Protein AF-W4QJ40-F1 (afdb_monomer_lite)

Organism: NCBI:txid1236971

Secondary structure (DSSP, 8-state):
-TT-S-EEESS-THHHHHHTTT--EEEE--TTS-TT---SIIIIISGGGSEEE-SGGGHHHHHHHHHH--HHHHHHHHHHHHHH-S--SS-HHHHHHHHHHHHHHHTT-----------TT---HHHHHHHHS-TTT-EEEEE--SHHHHHHHTT--S-EEEEEE-S-TTTTT-EETTEEEE-GGGHHHHT-SEEEE--TTTHHHHHHHHHHH-SSSEEEETTGGGGGGHHHHHHHHT-

Foldseek 3Di:
DVPDQEEEDELDPVLLVVLLVLHAYEYEAELPDDLPDDPPLSRPPLSLLHQYDHDPVCVVVRVVVRSVVDPVSSVSNVVSNVVVDVDSPPCPVVVVVVVVVVVCVVVVPPPPPPPPPVPVPDPDLQVVCVVVDVQQPFAEEEEDPDPLVLLVVVRHDSGHHQAYEYCDPVQAQPDRPNHHYHYPVCVVVSPGQEYEYRDPVCLVVVQVVCCVPPVRHHYHDSCVVPVVCNVVNSVNSVD

Structure (mmCIF, N/CA/C/O backbone):
data_AF-W4QJ40-F1
#
_entry.id   AF-W4QJ40-F1
#
loop_
_atom_site.group_PDB
_atom_site.id
_atom_site.type_symbol
_atom_site.label_atom_id
_atom_site.label_alt_id
_atom_site.label_comp_id
_atom_site.label_asym_id
_atom_site.label_entity_id
_atom_site.label_seq_id
_atom_site.pdbx_PDB_ins_code
_atom_site.Cartn_x
_atom_site.Cartn_y
_atom_site.Cartn_z
_atom_site.occupancy
_atom_site.B_iso_or_equiv
_atom_site.auth_seq_id
_atom_site.auth_comp_id
_atom_site.auth_asym_id
_atom_site.auth_atom_id
_atom_site.pdbx_PDB_model_num
ATOM 1 N N . MET A 1 1 ? 1.693 -1.517 -10.981 1.00 79.25 1 MET A N 1
ATOM 2 C CA . MET A 1 1 ? 2.402 -2.323 -12.005 1.00 79.25 1 MET A CA 1
ATOM 3 C C . MET A 1 1 ? 1.765 -3.689 -12.258 1.00 79.25 1 MET A C 1
ATOM 5 O O . MET A 1 1 ? 1.731 -4.100 -13.402 1.00 79.25 1 MET A O 1
ATOM 9 N N . ASN A 1 2 ? 1.196 -4.367 -11.253 1.00 86.88 2 ASN A N 1
ATOM 10 C CA . ASN A 1 2 ? 0.734 -5.768 -11.351 1.00 86.88 2 ASN A CA 1
ATOM 11 C C . ASN A 1 2 ? -0.340 -6.104 -12.406 1.00 86.88 2 ASN A C 1
ATOM 13 O O . ASN A 1 2 ? -0.621 -7.279 -12.599 1.00 86.88 2 ASN A O 1
ATOM 17 N N . ARG A 1 3 ? -0.961 -5.108 -13.045 1.00 94.50 3 ARG A N 1
ATOM 18 C CA . ARG A 1 3 ? -2.041 -5.301 -14.028 1.00 94.50 3 ARG A CA 1
ATOM 19 C C . ARG A 1 3 ? -1.629 -5.011 -15.472 1.00 94.50 3 ARG A C 1
ATOM 21 O O . ARG A 1 3 ? -2.457 -5.183 -16.353 1.00 94.50 3 ARG A O 1
ATOM 28 N N . ALA A 1 4 ? -0.424 -4.491 -15.694 1.00 96.44 4 ALA A N 1
ATOM 29 C CA . ALA A 1 4 ? 0.042 -4.120 -17.023 1.00 96.44 4 ALA A CA 1
ATOM 30 C C . ALA A 1 4 ? 1.053 -5.150 -17.529 1.00 96.44 4 ALA A C 1
ATOM 32 O O . ALA A 1 4 ? 1.942 -5.557 -16.777 1.00 96.44 4 ALA A O 1
ATOM 33 N N . ASP A 1 5 ? 0.929 -5.518 -18.801 1.00 97.81 5 ASP A N 1
ATOM 34 C CA . ASP A 1 5 ? 1.824 -6.466 -19.476 1.00 97.81 5 ASP A CA 1
ATOM 35 C C . ASP A 1 5 ? 2.992 -5.766 -20.181 1.00 97.81 5 ASP A C 1
ATOM 37 O O . ASP A 1 5 ? 4.069 -6.336 -20.328 1.00 97.81 5 ASP A O 1
ATOM 41 N N . LEU A 1 6 ? 2.800 -4.496 -20.547 1.00 98.19 6 LEU A N 1
ATOM 42 C CA . LEU A 1 6 ? 3.770 -3.645 -21.223 1.00 98.19 6 LEU A CA 1
ATOM 43 C C . LEU A 1 6 ? 3.744 -2.246 -20.607 1.00 98.19 6 LEU A C 1
ATOM 45 O O . LEU A 1 6 ? 2.681 -1.737 -20.244 1.00 98.19 6 LEU A O 1
ATOM 49 N N . TYR A 1 7 ? 4.907 -1.605 -20.531 1.00 98.38 7 TYR A N 1
ATOM 50 C CA . TYR A 1 7 ? 5.015 -0.199 -20.159 1.00 98.38 7 TYR A CA 1
ATOM 51 C C . TYR A 1 7 ? 5.727 0.588 -21.257 1.00 98.38 7 TYR A C 1
ATOM 53 O O . TYR A 1 7 ? 6.786 0.188 -21.736 1.00 98.38 7 TYR A O 1
ATOM 61 N N . ILE A 1 8 ? 5.120 1.695 -21.673 1.00 98.19 8 ILE A N 1
ATOM 62 C CA . ILE A 1 8 ? 5.606 2.530 -22.768 1.00 98.19 8 ILE A CA 1
ATOM 63 C C . ILE A 1 8 ? 5.783 3.935 -22.219 1.00 98.19 8 ILE A C 1
ATOM 65 O O . ILE A 1 8 ? 4.814 4.549 -21.769 1.00 98.19 8 ILE A O 1
ATOM 69 N N . CYS A 1 9 ? 7.004 4.447 -22.254 1.00 96.00 9 CYS A N 1
ATOM 70 C CA . CYS A 1 9 ? 7.249 5.863 -22.039 1.00 96.00 9 CYS A CA 1
ATOM 71 C C . CYS A 1 9 ? 8.578 6.275 -22.669 1.00 96.00 9 CYS A C 1
ATOM 73 O O . CYS A 1 9 ? 9.337 5.455 -23.183 1.00 96.00 9 CYS A O 1
ATOM 75 N N . ASP A 1 10 ? 8.847 7.567 -22.633 1.00 93.19 10 ASP A N 1
ATOM 76 C CA . ASP A 1 10 ? 10.138 8.150 -22.967 1.00 93.19 10 ASP A CA 1
ATOM 77 C C . ASP A 1 10 ? 11.159 7.910 -21.837 1.00 93.19 10 ASP A C 1
ATOM 79 O O . ASP A 1 10 ? 11.066 6.953 -21.064 1.00 93.19 10 ASP A O 1
ATOM 83 N N . HIS A 1 11 ? 12.180 8.756 -21.738 1.00 87.94 11 HIS A N 1
ATOM 84 C CA . HIS A 1 11 ? 13.273 8.645 -20.778 1.00 87.94 11 HIS A CA 1
ATOM 85 C C . HIS A 1 11 ? 12.840 8.929 -19.320 1.00 87.94 11 HIS A C 1
ATOM 87 O O . HIS A 1 11 ? 13.276 9.903 -18.700 1.00 87.94 11 HIS A O 1
ATOM 93 N N . MET A 1 12 ? 12.022 8.060 -18.724 1.00 92.06 12 MET A N 1
ATOM 94 C CA . MET A 1 12 ? 11.566 8.146 -17.330 1.00 92.06 12 MET A CA 1
ATOM 95 C C . MET A 1 12 ? 12.192 7.050 -16.465 1.00 92.06 12 MET A C 1
ATOM 97 O O . MET A 1 12 ? 12.437 5.934 -16.914 1.00 92.06 12 MET A O 1
ATOM 101 N N . SER A 1 13 ? 12.436 7.340 -15.182 1.00 92.94 13 SER A N 1
ATOM 102 C CA . SER A 1 13 ? 12.978 6.350 -14.230 1.00 92.94 13 SER A CA 1
ATOM 103 C C . SER A 1 13 ? 12.057 5.148 -14.049 1.00 92.94 13 SER A C 1
ATOM 105 O O . SER A 1 13 ? 12.529 4.049 -13.771 1.00 92.94 13 SER A O 1
ATOM 107 N N . THR A 1 14 ? 10.755 5.352 -14.242 1.00 95.50 14 THR A N 1
ATOM 108 C CA . THR A 1 14 ? 9.736 4.310 -14.130 1.00 95.50 14 THR A CA 1
ATOM 109 C C . THR A 1 14 ? 9.888 3.209 -15.185 1.00 95.50 14 THR A C 1
ATOM 111 O O . THR A 1 14 ? 9.386 2.112 -14.950 1.00 95.50 14 THR A O 1
ATOM 114 N N . LEU A 1 15 ? 10.638 3.432 -16.282 1.00 95.69 15 LEU A N 1
ATOM 115 C CA . LEU A 1 15 ? 11.037 2.358 -17.209 1.00 95.69 15 LEU A CA 1
ATOM 116 C C . LEU A 1 15 ? 11.778 1.247 -16.475 1.00 95.69 15 LEU A C 1
ATOM 118 O O . LEU A 1 15 ? 11.414 0.081 -16.585 1.00 95.69 15 LEU A O 1
ATOM 122 N N . TYR A 1 16 ? 12.811 1.616 -15.718 1.00 95.88 16 TYR A N 1
ATOM 123 C CA . TYR A 1 16 ? 13.661 0.662 -15.013 1.00 95.88 16 TYR A CA 1
ATOM 124 C C . TYR A 1 16 ? 12.909 -0.000 -13.863 1.00 95.88 16 TYR A C 1
ATOM 126 O O . TYR A 1 16 ? 13.085 -1.192 -13.622 1.00 95.88 16 TYR A O 1
ATOM 134 N N . GLU A 1 17 ? 12.036 0.748 -13.188 1.00 96.38 17 GLU A N 1
ATOM 135 C CA . GLU A 1 17 ? 11.179 0.208 -12.135 1.00 96.38 17 GLU A CA 1
ATOM 136 C C . GLU A 1 17 ? 10.218 -0.853 -12.695 1.00 96.38 17 GLU A C 1
ATOM 138 O O . GLU A 1 17 ? 10.158 -1.962 -12.165 1.00 96.38 17 GLU A O 1
ATOM 143 N N . PHE A 1 18 ? 9.542 -0.585 -13.818 1.00 97.62 18 PHE A N 1
ATOM 144 C CA . PHE A 1 18 ? 8.672 -1.576 -14.457 1.00 97.62 18 PHE A CA 1
ATOM 145 C C . PHE A 1 18 ? 9.464 -2.762 -15.018 1.00 97.62 18 PHE A C 1
ATOM 147 O O . PHE A 1 18 ? 9.102 -3.918 -14.781 1.00 97.62 18 PHE A O 1
ATOM 154 N N . ALA A 1 19 ? 10.588 -2.492 -15.687 1.00 97.12 19 ALA A N 1
ATOM 155 C CA . ALA A 1 19 ? 11.500 -3.506 -16.207 1.00 97.12 19 ALA A CA 1
ATOM 156 C C . ALA A 1 19 ? 12.054 -4.425 -15.106 1.00 97.12 19 ALA A C 1
ATOM 158 O O . ALA A 1 19 ? 12.281 -5.609 -15.357 1.00 97.12 19 ALA A O 1
ATOM 159 N N . SER A 1 20 ? 12.218 -3.921 -13.875 1.00 96.88 20 SER A N 1
ATOM 160 C CA . SER A 1 20 ? 12.657 -4.723 -12.724 1.00 96.88 20 SER A CA 1
ATOM 161 C C . SER A 1 20 ? 11.681 -5.846 -12.358 1.00 96.88 20 SER A C 1
ATOM 163 O O . SER A 1 20 ? 12.075 -6.818 -11.718 1.00 96.88 20 SER A O 1
ATOM 165 N N . THR A 1 21 ? 10.432 -5.766 -12.831 1.00 96.19 21 THR A N 1
ATOM 166 C CA . THR A 1 21 ? 9.437 -6.839 -12.692 1.00 96.19 21 THR A CA 1
ATOM 167 C C . THR A 1 21 ? 9.607 -7.968 -13.715 1.00 96.19 21 THR A C 1
ATOM 169 O O . THR A 1 21 ? 8.825 -8.915 -13.718 1.00 96.19 21 THR A O 1
ATOM 172 N N . GLY A 1 22 ? 10.603 -7.869 -14.602 1.00 96.06 22 GLY A N 1
ATOM 173 C CA . GLY A 1 22 ? 10.859 -8.826 -15.677 1.00 96.06 22 GLY A CA 1
ATOM 174 C C . GLY A 1 22 ? 9.997 -8.619 -16.924 1.00 96.06 22 GLY A C 1
ATOM 175 O O . GLY A 1 22 ? 10.208 -9.317 -17.911 1.00 96.06 22 GLY A O 1
ATOM 176 N N . ARG A 1 23 ? 9.075 -7.651 -16.915 1.00 97.75 23 ARG A N 1
ATOM 177 C CA . ARG A 1 23 ? 8.143 -7.370 -18.018 1.00 97.75 23 ARG A CA 1
ATOM 178 C C . ARG A 1 23 ? 8.748 -6.461 -19.097 1.00 97.75 23 ARG A C 1
ATOM 180 O O . ARG A 1 23 ? 9.647 -5.675 -18.782 1.00 97.75 23 ARG A O 1
ATOM 187 N N . PRO A 1 24 ? 8.282 -6.562 -20.355 1.00 98.25 24 PRO A N 1
ATOM 188 C CA . PRO A 1 24 ? 8.794 -5.758 -21.457 1.00 98.25 24 PRO A CA 1
ATOM 189 C C . PRO A 1 24 ? 8.460 -4.271 -21.305 1.00 98.25 24 PRO A C 1
ATOM 191 O O . PRO A 1 24 ? 7.486 -3.885 -20.652 1.00 98.25 24 PRO A O 1
ATOM 194 N N . VAL A 1 25 ? 9.277 -3.434 -21.946 1.00 98.31 25 VAL A N 1
ATOM 195 C CA . VAL A 1 25 ? 9.063 -1.986 -22.050 1.00 98.31 25 VAL A CA 1
ATOM 196 C C . VAL A 1 25 ? 9.348 -1.501 -23.472 1.00 98.31 25 VAL A C 1
ATOM 198 O O . VAL A 1 25 ? 10.178 -2.089 -24.172 1.00 98.31 25 VAL A O 1
ATOM 201 N N . VAL A 1 26 ? 8.679 -0.424 -23.885 1.00 98.38 26 VAL A N 1
ATOM 202 C CA . VAL A 1 26 ? 9.009 0.343 -25.098 1.00 98.38 26 VAL A CA 1
ATOM 203 C C . VAL A 1 26 ? 9.567 1.693 -24.671 1.00 98.38 26 VAL A C 1
ATOM 205 O O . VAL A 1 26 ? 8.961 2.388 -23.855 1.00 98.38 26 VAL A O 1
ATOM 208 N N . VAL A 1 27 ? 10.716 2.053 -25.237 1.00 97.00 27 VAL A N 1
ATOM 209 C CA . VAL A 1 27 ? 11.392 3.330 -24.999 1.00 97.00 27 VAL A CA 1
ATOM 210 C C . VAL A 1 27 ? 11.072 4.262 -26.160 1.00 97.00 27 VAL A C 1
ATOM 212 O O . VAL A 1 27 ? 11.452 3.992 -27.298 1.00 97.00 27 VAL A O 1
ATOM 215 N N . LEU A 1 28 ? 10.353 5.347 -25.884 1.00 95.88 28 LEU A N 1
ATOM 216 C CA . LEU A 1 28 ? 10.051 6.376 -26.876 1.00 95.88 28 LEU A CA 1
ATOM 217 C C . LEU A 1 28 ? 11.245 7.326 -27.004 1.00 95.88 28 LEU A C 1
ATOM 219 O O . LEU A 1 28 ? 11.461 8.187 -26.150 1.00 95.88 28 LEU A O 1
ATOM 223 N N . ASN A 1 29 ? 12.009 7.178 -28.082 1.00 92.19 29 ASN A N 1
ATOM 224 C CA . ASN A 1 29 ? 13.128 8.055 -28.395 1.00 92.19 29 ASN A CA 1
ATOM 225 C C . ASN A 1 29 ? 12.705 9.024 -29.482 1.00 92.19 29 ASN A C 1
ATOM 227 O O . ASN A 1 29 ? 12.685 8.679 -30.658 1.00 92.19 29 ASN A O 1
ATOM 231 N N . ALA A 1 30 ? 12.411 10.263 -29.118 1.00 87.94 30 ALA A N 1
ATOM 232 C CA . ALA A 1 30 ? 12.073 11.226 -30.147 1.00 87.94 30 ALA A CA 1
ATOM 233 C C . ALA A 1 30 ? 13.267 11.462 -31.106 1.00 87.94 30 ALA A C 1
ATOM 235 O O . ALA A 1 30 ? 14.409 11.561 -30.638 1.00 87.94 30 ALA A O 1
ATOM 236 N N . PRO A 1 31 ? 13.039 11.637 -32.424 1.00 87.00 31 PRO A N 1
ATOM 237 C CA . PRO A 1 31 ? 14.112 11.836 -33.408 1.00 87.00 31 PRO A CA 1
ATOM 238 C C . PRO A 1 31 ? 15.034 13.017 -33.088 1.00 87.00 31 PRO A C 1
ATOM 240 O O . PRO A 1 31 ? 16.215 13.012 -33.430 1.00 87.00 31 PRO A O 1
ATOM 243 N N . TRP A 1 32 ? 14.499 14.033 -32.404 1.00 88.19 32 TRP A N 1
ATOM 244 C CA . TRP A 1 32 ? 15.224 15.243 -32.016 1.00 88.19 32 TRP A CA 1
ATOM 245 C C . TRP A 1 32 ? 16.098 15.080 -30.762 1.00 88.19 32 TRP A C 1
ATOM 247 O O . TRP A 1 32 ? 16.770 16.030 -30.353 1.00 88.19 32 TRP A O 1
ATOM 257 N N . TYR A 1 33 ? 16.117 13.906 -30.126 1.00 87.94 33 TYR A N 1
ATOM 258 C CA . TYR A 1 33 ? 17.022 13.645 -29.011 1.00 87.94 33 TYR A CA 1
ATOM 259 C C . TYR A 1 33 ? 18.482 13.576 -29.473 1.00 87.94 33 TYR A C 1
ATOM 261 O O . TYR A 1 33 ? 18.837 12.996 -30.500 1.00 87.94 33 TYR A O 1
ATOM 269 N N . ARG A 1 34 ? 19.374 14.184 -28.683 1.00 86.12 34 ARG A N 1
ATOM 270 C CA . ARG A 1 34 ? 20.804 14.281 -29.003 1.00 86.12 34 ARG A CA 1
ATOM 271 C C . ARG A 1 34 ? 21.503 12.940 -28.769 1.00 86.12 34 ARG A C 1
ATOM 273 O O . ARG A 1 34 ? 21.935 12.651 -27.658 1.00 86.12 34 ARG A O 1
ATOM 280 N N . ARG A 1 35 ? 21.677 12.155 -29.837 1.00 83.00 35 ARG A N 1
ATOM 281 C CA . ARG A 1 35 ? 22.297 10.810 -29.798 1.00 83.00 35 ARG A CA 1
ATOM 282 C C . ARG A 1 35 ? 23.798 10.778 -29.517 1.00 83.00 35 ARG A C 1
ATOM 284 O O . ARG A 1 35 ? 24.339 9.740 -29.176 1.00 83.00 35 ARG A O 1
ATOM 291 N N . LYS A 1 36 ? 24.479 11.912 -29.686 1.00 83.19 36 LYS A N 1
ATOM 292 C CA . LYS A 1 36 ? 25.937 12.035 -29.507 1.00 83.19 36 LYS A CA 1
ATOM 293 C C . LYS A 1 36 ? 26.330 12.615 -28.147 1.00 83.19 36 LYS A C 1
ATOM 295 O O . LYS A 1 36 ? 27.473 13.021 -27.971 1.00 83.19 36 LYS A O 1
ATOM 300 N N . VAL A 1 37 ? 25.378 12.734 -27.223 1.00 82.31 37 VAL A N 1
ATOM 301 C CA . VAL A 1 37 ? 25.614 13.309 -25.898 1.00 82.31 37 VAL A CA 1
ATOM 302 C C . VAL A 1 37 ? 25.179 12.301 -24.851 1.00 82.31 37 VAL A C 1
ATOM 304 O O . VAL A 1 37 ? 23.988 12.037 -24.704 1.00 82.31 37 VAL A O 1
ATOM 307 N N . GLU A 1 38 ? 26.148 11.750 -24.129 1.00 78.81 38 GLU A N 1
ATOM 308 C CA . GLU A 1 38 ? 25.901 10.840 -23.017 1.00 78.81 38 GLU A CA 1
ATOM 309 C C . GLU A 1 38 ? 25.563 11.644 -21.757 1.00 78.81 38 GLU A C 1
ATOM 311 O O . GLU A 1 38 ? 26.359 12.448 -21.272 1.00 78.81 38 GLU A O 1
ATOM 316 N N . HIS A 1 39 ? 24.359 11.431 -21.225 1.00 80.94 39 HIS A N 1
ATOM 317 C CA . HIS A 1 39 ? 23.912 12.009 -19.951 1.00 80.94 39 HIS A CA 1
ATOM 318 C C . HIS A 1 39 ? 23.696 10.911 -18.885 1.00 80.94 39 HIS A C 1
ATOM 320 O O . HIS A 1 39 ? 22.893 11.077 -17.965 1.00 80.94 39 HIS A O 1
ATOM 326 N N . GLY A 1 40 ? 24.419 9.790 -19.016 1.00 81.00 40 GLY A N 1
ATOM 327 C CA . GLY A 1 40 ? 24.374 8.624 -18.126 1.00 81.00 40 GLY A CA 1
ATOM 328 C C . GLY A 1 40 ? 23.275 7.616 -18.471 1.00 81.00 40 GLY A C 1
ATOM 329 O O . GLY A 1 40 ? 22.616 7.736 -19.497 1.00 81.00 40 GLY A O 1
ATOM 330 N N . LEU A 1 41 ? 23.059 6.642 -17.580 1.00 79.44 41 LEU A N 1
ATOM 331 C CA . LEU A 1 41 ? 22.112 5.509 -17.649 1.00 79.44 41 LEU A CA 1
ATOM 332 C C . LEU A 1 41 ? 20.909 5.692 -18.594 1.00 79.44 41 LEU A C 1
ATOM 334 O O . LEU A 1 41 ? 20.700 4.916 -19.523 1.00 79.44 41 LEU A O 1
ATOM 338 N N . ARG A 1 42 ? 20.111 6.734 -18.354 1.00 71.19 42 ARG A N 1
ATOM 339 C CA . ARG A 1 42 ? 18.848 7.011 -19.053 1.00 71.19 42 ARG A CA 1
ATOM 340 C C . ARG A 1 42 ? 19.033 7.492 -20.496 1.00 71.19 42 ARG A C 1
ATOM 342 O O . ARG A 1 42 ? 18.146 7.300 -21.320 1.00 71.19 42 ARG A O 1
ATOM 349 N N . PHE A 1 43 ? 20.169 8.110 -20.785 1.00 77.06 43 PHE A N 1
ATOM 350 C CA . PHE A 1 43 ? 20.518 8.695 -22.070 1.00 77.06 43 PHE A CA 1
ATOM 351 C C . PHE A 1 43 ? 21.723 7.942 -22.637 1.00 77.06 43 PHE A C 1
ATOM 353 O O . PHE A 1 43 ? 22.872 8.355 -22.472 1.00 77.06 43 PHE A O 1
ATOM 360 N N . TRP A 1 44 ? 21.391 6.847 -23.324 1.00 80.06 44 TRP A N 1
ATOM 361 C CA . TRP A 1 44 ? 22.241 5.980 -24.155 1.00 80.06 44 TRP A CA 1
ATOM 362 C C . TRP A 1 44 ? 22.888 4.774 -23.476 1.00 80.06 44 TRP A C 1
ATOM 364 O O . TRP A 1 44 ? 22.824 3.696 -24.059 1.00 80.06 44 TRP A O 1
ATOM 374 N N . GLU A 1 45 ? 23.399 4.881 -22.249 1.00 85.06 45 GLU A N 1
ATOM 375 C CA . GLU A 1 45 ? 24.078 3.744 -21.592 1.00 85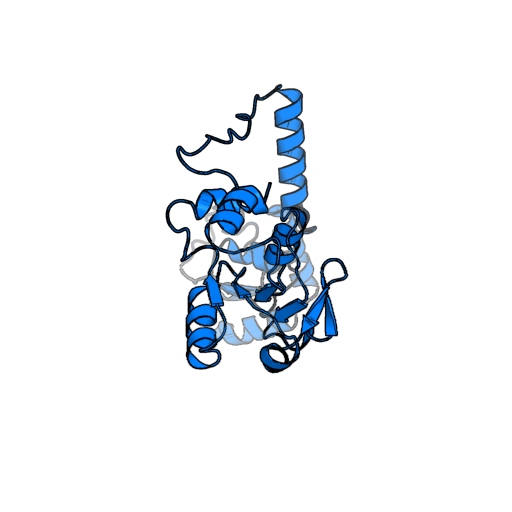.06 45 GLU A CA 1
ATOM 376 C C . GLU A 1 45 ? 23.141 2.535 -21.370 1.00 85.06 45 GLU A C 1
ATOM 378 O O . GLU A 1 45 ? 23.517 1.395 -21.640 1.00 85.06 45 GLU A O 1
ATOM 383 N N . PHE A 1 46 ? 21.892 2.786 -20.964 1.00 91.94 46 PHE A N 1
ATOM 384 C CA . PHE A 1 46 ? 20.832 1.781 -20.822 1.00 91.94 46 PHE A CA 1
ATOM 385 C C . PHE A 1 46 ? 19.518 2.206 -21.490 1.00 91.94 46 PHE A C 1
ATOM 387 O O . PHE A 1 46 ? 18.429 1.845 -21.033 1.00 91.94 46 PHE A O 1
ATOM 394 N N . ALA A 1 47 ? 19.592 2.967 -22.586 1.00 90.69 47 ALA A N 1
ATOM 395 C CA . ALA A 1 47 ? 18.414 3.278 -23.407 1.00 90.69 47 ALA A CA 1
ATOM 396 C C . ALA A 1 47 ? 17.843 2.023 -24.104 1.00 90.69 47 ALA A C 1
ATOM 398 O O . ALA A 1 47 ? 16.676 1.968 -24.476 1.00 90.69 47 ALA A O 1
ATOM 399 N N . ASN A 1 48 ? 18.641 0.961 -24.211 1.00 93.75 48 ASN A N 1
ATOM 400 C CA . ASN A 1 48 ? 18.246 -0.342 -24.745 1.00 93.75 48 ASN A CA 1
ATOM 401 C C . ASN A 1 48 ? 17.535 -1.260 -23.728 1.00 93.75 48 ASN A C 1
ATOM 403 O O . ASN A 1 48 ? 17.392 -2.454 -23.986 1.00 93.75 48 ASN A O 1
ATOM 407 N N . VAL A 1 49 ? 17.072 -0.735 -22.585 1.00 96.56 49 VAL A N 1
ATOM 408 C CA . VAL A 1 49 ? 16.277 -1.497 -21.598 1.00 96.56 49 VAL A CA 1
ATOM 409 C C . VAL A 1 49 ? 14.991 -2.090 -22.202 1.00 96.56 49 VAL A C 1
ATOM 411 O O . VAL A 1 49 ? 14.505 -3.122 -21.735 1.00 96.56 49 VAL A O 1
ATOM 414 N N . GLY A 1 50 ? 14.474 -1.478 -23.272 1.00 97.12 50 GLY A N 1
ATOM 415 C CA . GLY A 1 50 ? 13.325 -1.941 -24.049 1.00 97.12 50 GLY A CA 1
ATOM 416 C C . GLY A 1 50 ? 13.508 -1.783 -25.555 1.00 97.12 50 GLY A C 1
ATOM 417 O O . GLY A 1 50 ? 14.540 -1.298 -26.025 1.00 97.12 50 GLY A O 1
ATOM 418 N N . ILE A 1 51 ? 12.470 -2.148 -26.311 1.00 98.00 51 ILE A N 1
ATOM 419 C CA . ILE A 1 51 ? 12.416 -1.870 -27.752 1.00 98.00 51 ILE A CA 1
ATOM 420 C C . ILE A 1 51 ? 12.337 -0.355 -27.941 1.00 98.00 51 ILE A C 1
ATOM 422 O O . ILE A 1 51 ? 11.480 0.301 -27.353 1.00 98.00 51 ILE A O 1
ATOM 426 N N . ASN A 1 52 ? 13.251 0.204 -28.729 1.00 96.38 52 ASN A N 1
ATOM 427 C CA . ASN A 1 52 ? 13.306 1.640 -28.977 1.00 96.38 52 ASN A CA 1
ATOM 428 C C . ASN A 1 52 ? 12.383 1.983 -30.154 1.00 96.38 52 ASN A C 1
ATOM 430 O O . ASN A 1 52 ? 12.498 1.388 -31.224 1.00 96.38 52 ASN A O 1
ATOM 434 N N . CYS A 1 53 ? 11.469 2.924 -29.933 1.00 96.75 53 CYS A N 1
ATOM 435 C CA . CYS A 1 53 ? 10.596 3.494 -30.949 1.00 96.75 53 CYS A CA 1
ATOM 436 C C . CYS A 1 53 ? 11.137 4.878 -31.296 1.00 96.75 53 CYS A C 1
ATOM 438 O O . CYS A 1 53 ? 10.968 5.818 -30.515 1.00 96.75 53 CYS A O 1
ATOM 440 N N . ASP A 1 54 ? 11.800 4.977 -32.445 1.00 95.00 54 ASP A N 1
ATOM 441 C CA . ASP A 1 54 ? 12.484 6.199 -32.861 1.00 95.00 54 ASP A CA 1
ATOM 442 C C . ASP A 1 54 ? 11.565 7.123 -33.675 1.00 95.00 54 ASP A C 1
ATOM 444 O O . ASP A 1 54 ? 11.727 8.334 -33.633 1.00 95.00 54 ASP A O 1
ATOM 448 N N . GLU A 1 55 ? 10.580 6.568 -34.389 1.00 95.94 55 GLU A N 1
ATOM 449 C CA . GLU A 1 55 ? 9.657 7.319 -35.250 1.00 95.94 55 GLU A CA 1
ATOM 450 C C . GLU A 1 55 ? 8.187 6.931 -34.991 1.00 95.94 55 GLU A C 1
ATOM 452 O O . GLU A 1 55 ? 7.905 5.766 -34.697 1.00 95.94 55 GLU A O 1
ATOM 457 N N . PRO A 1 56 ? 7.208 7.847 -35.152 1.00 95.25 56 PRO A N 1
ATOM 458 C CA . PRO A 1 56 ? 5.795 7.549 -34.891 1.00 95.25 56 PRO A CA 1
ATOM 459 C C . PRO A 1 56 ? 5.227 6.368 -35.693 1.00 95.25 56 PRO A C 1
ATOM 461 O O . PRO A 1 56 ? 4.390 5.620 -35.192 1.00 95.25 56 PRO A O 1
ATOM 464 N N . ASN A 1 57 ? 5.692 6.162 -36.929 1.00 96.81 57 ASN A N 1
ATOM 465 C CA . ASN A 1 57 ? 5.246 5.052 -37.777 1.00 96.81 57 ASN A CA 1
ATOM 466 C C . ASN A 1 57 ? 5.747 3.674 -37.299 1.00 96.81 57 ASN A C 1
ATOM 468 O O . ASN A 1 57 ? 5.215 2.660 -37.740 1.00 96.81 57 ASN A O 1
ATOM 472 N N . GLN A 1 58 ? 6.727 3.624 -36.391 1.00 97.25 58 GLN A N 1
ATOM 473 C CA . GLN A 1 58 ? 7.245 2.390 -35.791 1.00 97.25 58 GLN A CA 1
ATOM 474 C C . GLN A 1 58 ? 6.488 1.980 -34.524 1.00 97.25 58 GLN A C 1
ATOM 476 O O . GLN A 1 58 ? 6.766 0.913 -33.970 1.00 97.25 58 GLN A O 1
ATOM 481 N N . PHE A 1 59 ? 5.562 2.811 -34.035 1.00 97.25 59 PHE A N 1
ATOM 482 C CA . PHE A 1 59 ? 4.963 2.649 -32.711 1.00 97.25 59 PHE A CA 1
ATOM 483 C C . PHE A 1 59 ? 4.274 1.291 -32.535 1.00 97.25 59 PHE A C 1
ATOM 485 O O . PHE A 1 59 ? 4.587 0.563 -31.595 1.00 97.25 59 PHE A O 1
ATOM 492 N N . ILE A 1 60 ? 3.412 0.906 -33.481 1.00 98.44 60 ILE A N 1
ATOM 493 C CA . ILE A 1 60 ? 2.688 -0.373 -33.427 1.00 98.44 60 ILE A CA 1
ATOM 494 C C . ILE A 1 60 ? 3.656 -1.559 -33.506 1.00 98.44 60 ILE A C 1
ATOM 496 O O . ILE A 1 60 ? 3.647 -2.406 -32.617 1.00 98.44 60 ILE A O 1
ATOM 500 N N . SER A 1 61 ? 4.574 -1.564 -34.477 1.00 98.38 61 SER A N 1
ATOM 501 C CA . SER A 1 61 ? 5.569 -2.640 -34.607 1.00 98.38 61 SER A CA 1
ATOM 502 C C . SER A 1 61 ? 6.496 -2.756 -33.390 1.00 98.38 61 SER A C 1
ATOM 504 O O . SER A 1 61 ? 6.957 -3.845 -33.053 1.00 98.38 61 SER A O 1
ATOM 506 N N . SER A 1 62 ? 6.771 -1.643 -32.701 1.00 98.38 62 SER A N 1
ATOM 507 C CA . SER A 1 62 ? 7.588 -1.641 -31.482 1.00 98.38 62 SER A CA 1
ATOM 508 C C . SER A 1 62 ? 6.849 -2.280 -30.308 1.00 98.38 62 SER A C 1
ATOM 510 O O . SER A 1 62 ? 7.464 -2.999 -29.523 1.00 98.38 62 SER A O 1
ATOM 512 N N . ILE A 1 63 ? 5.537 -2.043 -30.202 1.00 98.56 63 ILE A N 1
ATOM 513 C CA . ILE A 1 63 ? 4.667 -2.679 -29.205 1.00 98.56 63 ILE A CA 1
ATOM 514 C C . ILE A 1 63 ? 4.608 -4.185 -29.441 1.00 98.56 63 ILE A C 1
ATOM 516 O O . ILE A 1 63 ? 4.851 -4.949 -28.509 1.00 98.56 63 ILE A O 1
ATOM 520 N N . GLU A 1 64 ? 4.329 -4.609 -30.674 1.00 98.56 64 GLU A N 1
ATOM 521 C CA . GLU A 1 64 ? 4.238 -6.026 -31.041 1.00 98.56 64 GLU A CA 1
ATOM 522 C C . GLU A 1 64 ? 5.543 -6.759 -30.710 1.00 98.56 64 GLU A C 1
ATOM 524 O O . GLU A 1 64 ? 5.539 -7.726 -29.949 1.00 98.56 64 GLU A O 1
ATOM 529 N N . LYS A 1 65 ? 6.683 -6.210 -31.146 1.00 98.38 65 LYS A N 1
ATOM 530 C CA . LYS A 1 65 ? 8.008 -6.769 -30.851 1.00 98.38 65 LYS A CA 1
ATOM 531 C C . LYS A 1 65 ? 8.338 -6.792 -29.355 1.00 98.38 65 LYS A C 1
ATOM 533 O O . LYS A 1 65 ? 9.030 -7.692 -28.884 1.00 98.38 65 LYS A O 1
ATOM 538 N N . ALA A 1 66 ? 7.890 -5.799 -28.587 1.00 98.31 66 ALA A N 1
ATOM 539 C CA . ALA A 1 66 ? 8.096 -5.794 -27.141 1.00 98.31 66 ALA A CA 1
ATOM 540 C C . ALA A 1 66 ? 7.266 -6.887 -26.452 1.00 98.31 66 ALA A C 1
ATOM 542 O O . ALA A 1 66 ? 7.767 -7.530 -25.532 1.00 98.31 66 ALA A O 1
ATOM 543 N N . LEU A 1 67 ? 6.032 -7.123 -26.910 1.00 98.44 67 LEU A N 1
ATOM 544 C CA . LEU A 1 67 ? 5.145 -8.167 -26.387 1.00 98.44 67 LEU A CA 1
ATOM 545 C C . LEU A 1 67 ? 5.612 -9.587 -26.738 1.00 98.44 67 LEU A C 1
ATOM 547 O O . LEU A 1 67 ? 5.394 -10.499 -25.945 1.00 98.44 67 LEU A O 1
ATOM 551 N N . GLU A 1 68 ? 6.303 -9.776 -27.866 1.00 98.31 68 GLU A N 1
ATOM 552 C CA . GLU A 1 68 ? 7.011 -11.032 -28.177 1.00 98.31 68 GLU A CA 1
ATOM 553 C C . GLU A 1 68 ? 8.110 -11.359 -27.146 1.00 98.31 68 GLU A C 1
ATOM 555 O O . GLU A 1 68 ? 8.469 -12.521 -26.954 1.00 98.31 68 GLU A O 1
ATOM 560 N N . ASP A 1 69 ? 8.637 -10.328 -26.475 1.00 97.69 69 ASP A N 1
ATOM 561 C CA . ASP A 1 69 ? 9.672 -10.381 -25.439 1.00 97.69 69 ASP A CA 1
ATOM 562 C C . ASP A 1 69 ? 10.870 -11.286 -25.813 1.00 97.69 69 ASP A C 1
ATOM 564 O O . ASP A 1 69 ? 11.157 -12.290 -25.133 1.00 97.69 69 ASP A O 1
ATOM 568 N N . PRO A 1 70 ? 11.577 -10.957 -26.917 1.00 97.88 70 PRO A N 1
ATOM 569 C CA . PRO A 1 70 ? 12.658 -11.779 -27.442 1.00 97.88 70 PRO A CA 1
ATOM 570 C C . PRO A 1 70 ? 13.799 -11.916 -26.430 1.00 97.88 70 PRO A C 1
ATOM 572 O O . PRO A 1 70 ? 14.089 -11.003 -25.653 1.00 97.88 70 PRO A O 1
ATOM 575 N N . LEU A 1 71 ? 14.487 -13.063 -26.463 1.00 98.25 71 LEU A N 1
ATOM 576 C CA . LEU A 1 71 ? 15.531 -13.407 -25.489 1.00 98.25 71 LEU A CA 1
ATOM 577 C C . LEU A 1 71 ? 16.643 -12.351 -25.412 1.00 98.25 71 LEU A C 1
ATOM 579 O O . LEU A 1 71 ? 17.077 -11.993 -24.322 1.00 98.25 71 LEU A O 1
ATOM 583 N N . GLU A 1 72 ? 17.057 -11.805 -26.555 1.00 98.06 72 GLU A N 1
ATOM 584 C CA . GLU A 1 72 ? 18.046 -10.724 -26.608 1.00 98.06 72 GLU A CA 1
ATOM 585 C C . GLU A 1 72 ? 17.583 -9.494 -25.810 1.00 98.06 72 GLU A C 1
ATOM 587 O O . GLU A 1 72 ? 18.326 -8.969 -24.979 1.00 98.06 72 GLU A O 1
ATOM 592 N N . GLN A 1 73 ? 16.323 -9.080 -25.978 1.00 98.19 73 GLN A N 1
ATOM 593 C CA . GLN A 1 73 ? 15.770 -7.931 -25.262 1.00 98.19 73 GLN A CA 1
ATOM 594 C C . GLN A 1 73 ? 15.602 -8.208 -23.763 1.00 98.19 73 GLN A C 1
ATOM 596 O O . GLN A 1 73 ? 15.782 -7.295 -22.954 1.00 98.19 73 GLN A O 1
ATOM 601 N N . LYS A 1 74 ? 15.303 -9.453 -23.367 1.00 98.31 74 LYS A N 1
ATOM 602 C CA . LYS A 1 74 ? 15.289 -9.873 -21.954 1.00 98.31 74 LYS A CA 1
ATOM 603 C C . LYS A 1 74 ? 16.656 -9.689 -21.300 1.00 98.31 74 LYS A C 1
ATOM 605 O O . LYS A 1 74 ? 16.733 -9.140 -20.201 1.00 98.31 74 LYS A O 1
ATOM 610 N N . GLU A 1 75 ? 17.728 -10.097 -21.975 1.00 98.25 75 GLU A N 1
ATOM 611 C CA . GLU A 1 75 ? 19.090 -9.969 -21.446 1.00 98.25 75 GLU A CA 1
ATOM 612 C C . GLU A 1 75 ? 19.546 -8.506 -21.371 1.00 98.25 75 GLU A C 1
ATOM 614 O O . GLU A 1 75 ? 20.100 -8.087 -20.351 1.00 98.25 75 GLU A O 1
ATOM 619 N N . LEU A 1 76 ? 19.240 -7.689 -22.387 1.00 97.44 76 LEU A N 1
ATOM 620 C CA . LEU A 1 76 ? 19.499 -6.244 -22.342 1.00 97.44 76 LEU A CA 1
ATOM 621 C C . LEU A 1 76 ? 18.744 -5.571 -21.192 1.00 97.44 76 LEU A C 1
ATOM 623 O O . LEU A 1 76 ? 19.331 -4.812 -20.416 1.00 97.44 76 LEU A O 1
ATOM 627 N N . ARG A 1 77 ? 17.460 -5.908 -21.028 1.00 97.50 77 ARG A N 1
ATOM 628 C CA . ARG A 1 77 ? 16.623 -5.416 -19.931 1.00 97.50 77 ARG A CA 1
ATOM 629 C C . ARG A 1 77 ? 17.199 -5.798 -18.571 1.00 97.50 77 ARG A C 1
ATOM 631 O O . ARG A 1 77 ? 17.320 -4.946 -17.695 1.00 97.50 77 ARG A O 1
ATOM 638 N N . LYS A 1 78 ? 17.609 -7.056 -18.400 1.00 97.38 78 LYS A N 1
ATOM 639 C CA . LYS A 1 78 ? 18.234 -7.554 -17.169 1.00 97.38 78 LYS A CA 1
ATOM 640 C C . LYS A 1 78 ? 19.539 -6.823 -16.859 1.00 97.38 78 LYS A C 1
ATOM 642 O O . LYS A 1 78 ? 19.728 -6.398 -15.721 1.00 97.38 78 LYS A O 1
ATOM 647 N N . LYS A 1 79 ? 20.404 -6.623 -17.858 1.00 96.50 79 LYS A N 1
ATOM 648 C CA . LYS A 1 79 ? 21.658 -5.869 -17.713 1.00 96.50 79 LYS A CA 1
ATOM 649 C C . LYS A 1 79 ? 21.395 -4.424 -17.281 1.00 96.50 79 LYS A C 1
ATOM 651 O O . LYS A 1 79 ? 22.020 -3.951 -16.336 1.00 96.50 79 LYS A O 1
ATOM 656 N N . ALA A 1 80 ? 20.442 -3.751 -17.923 1.00 96.12 80 ALA A N 1
ATOM 657 C CA . ALA A 1 80 ? 20.041 -2.393 -17.568 1.00 96.12 80 ALA A CA 1
ATOM 658 C C . ALA A 1 80 ? 19.495 -2.304 -16.134 1.00 96.12 80 ALA A C 1
ATOM 660 O O . ALA A 1 80 ? 19.923 -1.455 -15.355 1.00 96.12 80 ALA A O 1
ATOM 661 N N . VAL A 1 81 ? 18.600 -3.219 -15.749 1.00 96.81 81 VAL A N 1
ATOM 662 C CA . VAL A 1 81 ? 18.052 -3.294 -14.385 1.00 96.81 81 VAL A CA 1
ATOM 663 C C . VAL A 1 81 ? 19.158 -3.518 -13.354 1.00 96.81 81 VAL A C 1
ATOM 665 O O . VAL A 1 81 ? 19.145 -2.856 -12.323 1.00 96.81 81 VAL A O 1
ATOM 668 N N . GLN A 1 82 ? 20.132 -4.390 -13.626 1.00 95.38 82 GLN A N 1
ATOM 669 C CA . GLN A 1 82 ? 21.274 -4.630 -12.733 1.00 95.38 82 GLN A CA 1
ATOM 670 C C . GLN A 1 82 ? 22.213 -3.423 -12.622 1.00 95.38 82 GLN A C 1
ATOM 672 O O . GLN A 1 82 ? 22.811 -3.209 -11.568 1.00 95.38 82 GLN A O 1
ATOM 677 N N . GLY A 1 83 ? 22.329 -2.625 -13.686 1.00 94.00 83 GLY A N 1
ATOM 678 C CA . GLY A 1 83 ? 23.083 -1.374 -13.666 1.00 94.00 83 GLY A CA 1
ATOM 679 C C . GLY A 1 83 ? 22.433 -0.286 -12.806 1.00 94.00 83 GLY A C 1
ATOM 680 O O . GLY A 1 83 ? 23.136 0.536 -12.227 1.00 94.00 83 GLY A O 1
ATOM 681 N N . VAL A 1 84 ? 21.101 -0.298 -12.678 1.00 94.31 84 VAL A N 1
ATOM 682 C CA . VAL A 1 84 ? 20.344 0.676 -11.869 1.00 94.31 84 VAL A CA 1
ATOM 683 C C . VAL A 1 84 ? 20.128 0.188 -10.434 1.00 94.31 84 VAL A C 1
ATOM 685 O O . VAL A 1 84 ? 20.303 0.943 -9.477 1.00 94.31 84 VAL A O 1
ATOM 688 N N . TYR A 1 85 ? 19.743 -1.075 -10.267 1.00 95.25 85 TYR A N 1
ATOM 689 C CA . TYR A 1 85 ? 19.361 -1.659 -8.989 1.00 95.25 85 TYR A CA 1
ATOM 690 C C . TYR A 1 85 ? 20.316 -2.777 -8.593 1.00 95.25 85 TYR A C 1
ATOM 692 O O . TYR A 1 85 ? 20.351 -3.846 -9.197 1.00 95.25 85 TYR A O 1
ATOM 700 N N . LYS A 1 86 ? 21.009 -2.575 -7.470 1.00 95.19 86 LYS A N 1
ATOM 701 C CA . LYS A 1 86 ? 21.832 -3.623 -6.855 1.00 95.19 86 LYS A CA 1
ATOM 702 C C . LYS A 1 86 ? 21.008 -4.842 -6.415 1.00 95.19 86 LYS A C 1
ATOM 704 O O . LYS A 1 86 ? 21.522 -5.956 -6.407 1.00 95.19 86 LYS A O 1
ATOM 709 N N . TYR A 1 87 ? 19.751 -4.628 -6.020 1.00 95.12 87 TYR A N 1
ATOM 710 C CA . TYR A 1 87 ? 18.850 -5.674 -5.535 1.00 95.12 87 TYR A CA 1
ATOM 711 C C . TYR A 1 87 ? 17.432 -5.465 -6.075 1.00 95.12 87 TYR A C 1
ATOM 713 O O . TYR A 1 87 ? 16.907 -4.356 -5.993 1.00 95.12 87 TYR A O 1
ATOM 721 N N . THR A 1 88 ? 16.794 -6.543 -6.528 1.00 95.25 88 THR A N 1
ATOM 722 C CA . THR A 1 88 ? 15.395 -6.579 -7.009 1.00 95.25 88 THR A CA 1
ATOM 723 C C . THR A 1 88 ? 14.591 -7.717 -6.363 1.00 95.25 88 THR A C 1
ATOM 725 O O . THR A 1 88 ? 13.597 -8.191 -6.896 1.00 95.25 88 THR A O 1
ATOM 728 N N . ASP A 1 89 ? 15.011 -8.161 -5.178 1.00 95.00 89 ASP A N 1
ATOM 729 C CA . ASP A 1 89 ? 14.468 -9.320 -4.451 1.00 95.00 89 ASP A CA 1
ATOM 730 C C . ASP A 1 89 ? 13.213 -9.025 -3.606 1.00 95.00 89 ASP A C 1
ATOM 732 O O . ASP A 1 89 ? 12.781 -9.865 -2.822 1.00 95.00 89 ASP A O 1
ATOM 736 N N . GLY A 1 90 ? 12.659 -7.812 -3.694 1.00 93.62 90 GLY A N 1
ATOM 737 C CA . GLY A 1 90 ? 11.508 -7.387 -2.890 1.00 93.62 90 GLY A CA 1
ATOM 738 C C . GLY A 1 90 ? 11.810 -7.116 -1.408 1.00 93.62 90 GLY A C 1
ATOM 739 O O . GLY A 1 90 ? 10.897 -6.799 -0.652 1.00 93.62 90 GLY A O 1
ATOM 740 N N . ARG A 1 91 ? 13.077 -7.179 -0.965 1.00 96.56 91 ARG A N 1
ATOM 741 C CA . ARG A 1 91 ? 13.459 -7.048 0.462 1.00 96.56 91 ARG A CA 1
ATOM 742 C C . ARG A 1 91 ? 14.058 -5.688 0.823 1.00 96.56 91 ARG A C 1
ATOM 744 O O . ARG A 1 91 ? 14.781 -5.559 1.812 1.00 96.56 91 ARG A O 1
ATOM 751 N N . ALA A 1 92 ? 13.787 -4.655 0.024 1.00 95.56 92 ALA A N 1
ATOM 752 C CA . ALA A 1 92 ? 14.335 -3.315 0.243 1.00 95.56 92 ALA A CA 1
ATOM 753 C C . ALA A 1 92 ? 13.926 -2.740 1.612 1.00 95.56 92 ALA A C 1
ATOM 755 O O . ALA A 1 92 ? 14.794 -2.312 2.373 1.00 95.56 92 ALA A O 1
ATOM 756 N N . SER A 1 93 ? 12.636 -2.814 1.960 1.00 95.81 93 SER A N 1
ATOM 757 C CA . SER A 1 93 ? 12.112 -2.325 3.244 1.00 95.81 93 SER A CA 1
ATOM 758 C C . SER A 1 93 ? 12.703 -3.072 4.440 1.00 95.81 93 SER A C 1
ATOM 760 O O . SER A 1 93 ? 13.067 -2.453 5.437 1.00 95.81 93 SER A O 1
ATOM 762 N N . GLU A 1 94 ? 12.873 -4.392 4.327 1.00 96.62 94 GLU A N 1
ATOM 763 C CA . GLU A 1 94 ? 13.501 -5.207 5.372 1.00 96.62 94 GLU A CA 1
ATOM 764 C C . GLU A 1 94 ? 14.966 -4.804 5.589 1.00 96.62 94 GLU A C 1
ATOM 766 O O . GLU A 1 94 ? 15.392 -4.610 6.727 1.00 96.62 94 GLU A O 1
ATOM 771 N N . ARG A 1 95 ? 15.741 -4.627 4.507 1.00 97.06 95 ARG A N 1
ATOM 772 C CA . ARG A 1 95 ? 17.134 -4.157 4.592 1.00 97.06 95 ARG A CA 1
ATOM 773 C C . ARG A 1 95 ? 17.232 -2.775 5.227 1.00 97.06 95 ARG A C 1
ATOM 775 O O . ARG A 1 95 ? 18.081 -2.575 6.092 1.00 97.06 95 ARG A O 1
ATOM 782 N N . ALA A 1 96 ? 16.373 -1.845 4.814 1.00 97.19 96 ALA A N 1
ATOM 783 C CA . ALA A 1 96 ? 16.343 -0.495 5.366 1.00 97.19 96 ALA A CA 1
ATOM 784 C C . ALA A 1 96 ? 16.017 -0.516 6.867 1.00 97.19 96 ALA A C 1
ATOM 786 O O . ALA A 1 96 ? 16.743 0.076 7.662 1.00 97.19 96 ALA A O 1
ATOM 787 N N . SER A 1 97 ? 14.986 -1.268 7.266 1.00 96.50 97 SER A N 1
ATOM 788 C CA . SER A 1 97 ? 14.606 -1.437 8.672 1.00 96.50 97 SER A CA 1
ATOM 789 C C . SER A 1 97 ? 15.748 -2.030 9.505 1.00 96.50 97 SER A C 1
ATOM 791 O O . SER A 1 97 ? 16.130 -1.448 10.519 1.00 96.50 97 SER A O 1
ATOM 793 N N . LYS A 1 98 ? 16.377 -3.118 9.039 1.00 96.38 98 LYS A N 1
ATOM 794 C CA . LYS A 1 98 ? 17.534 -3.734 9.714 1.00 96.38 98 LYS A CA 1
ATOM 795 C C . LYS A 1 98 ? 18.707 -2.766 9.870 1.00 96.38 98 LYS A C 1
ATOM 797 O O . LYS A 1 98 ? 19.341 -2.739 10.922 1.00 96.38 98 LYS A O 1
ATOM 802 N N . ALA A 1 99 ? 18.997 -1.969 8.841 1.00 96.62 99 ALA A N 1
ATOM 803 C CA . ALA A 1 99 ? 20.063 -0.974 8.892 1.00 96.62 99 ALA A CA 1
ATOM 804 C C . ALA A 1 99 ? 19.772 0.126 9.925 1.00 96.62 99 ALA A C 1
ATOM 806 O O . ALA A 1 99 ? 20.667 0.496 10.681 1.00 96.62 99 ALA A O 1
ATOM 807 N N . LEU A 1 100 ? 18.524 0.601 9.997 1.00 93.69 100 LEU A N 1
ATOM 808 C CA . LEU A 1 100 ? 18.097 1.593 10.986 1.00 93.69 100 LEU A CA 1
ATOM 809 C C . LEU A 1 100 ? 18.187 1.055 12.415 1.00 93.69 100 LEU A C 1
ATOM 811 O O . LEU A 1 100 ? 18.751 1.731 13.271 1.00 93.69 100 LEU A O 1
ATOM 815 N N . VAL A 1 101 ? 17.693 -0.162 12.665 1.00 91.44 101 VAL A N 1
ATOM 816 C CA . VAL A 1 101 ? 17.785 -0.811 13.986 1.00 91.44 101 VAL A CA 1
ATOM 817 C C . VAL A 1 101 ? 19.245 -0.913 14.423 1.00 91.44 101 VAL A C 1
ATOM 819 O O . VAL A 1 101 ? 19.608 -0.405 15.481 1.00 91.44 101 VAL A O 1
ATOM 822 N N . LYS A 1 102 ? 20.111 -1.448 13.553 1.00 95.00 102 LYS A N 1
ATOM 823 C CA . LYS A 1 102 ? 21.548 -1.558 13.828 1.00 95.00 102 LYS A CA 1
ATOM 824 C C . LYS A 1 102 ? 22.196 -0.197 14.096 1.00 95.00 102 LYS A C 1
ATOM 826 O O . LYS A 1 102 ? 23.054 -0.086 14.968 1.00 95.00 102 LYS A O 1
ATOM 831 N N . PHE A 1 103 ? 21.814 0.838 13.345 1.00 94.56 103 PHE A N 1
ATOM 832 C CA . PHE A 1 103 ? 22.326 2.194 13.541 1.00 94.56 103 PHE A CA 1
ATOM 833 C C . PHE A 1 103 ? 21.923 2.759 14.908 1.00 94.56 103 PHE A C 1
ATOM 835 O O . PHE A 1 103 ? 22.774 3.301 15.613 1.00 94.56 103 PHE A O 1
ATOM 842 N N . VAL A 1 104 ? 20.655 2.609 15.294 1.00 90.81 104 VAL A N 1
ATOM 843 C CA . VAL A 1 104 ? 20.134 3.062 16.592 1.00 90.81 104 VAL A CA 1
ATOM 844 C C . VAL A 1 104 ? 20.856 2.361 17.743 1.00 90.81 104 VAL A C 1
ATOM 846 O O . VAL A 1 104 ? 21.325 3.036 18.660 1.00 90.81 104 VAL A O 1
ATOM 849 N N . GLU A 1 105 ? 21.004 1.036 17.667 1.00 90.31 105 GLU A N 1
ATOM 850 C CA . GLU A 1 105 ? 21.696 0.224 18.675 1.00 90.31 105 GLU A CA 1
ATOM 851 C C . GLU A 1 105 ? 23.172 0.618 18.815 1.00 90.31 105 GLU A C 1
ATOM 853 O O . GLU A 1 105 ? 23.645 0.887 19.921 1.00 90.31 105 GLU A O 1
ATOM 858 N N . ALA A 1 106 ? 23.896 0.711 17.695 1.00 94.12 106 ALA A N 1
ATOM 859 C CA . ALA A 1 106 ? 25.327 1.007 17.693 1.00 94.12 106 ALA A CA 1
ATOM 860 C C . ALA A 1 106 ? 25.646 2.415 18.215 1.00 94.12 106 ALA A C 1
ATOM 862 O O . ALA A 1 106 ? 26.650 2.611 18.897 1.00 94.12 106 ALA A O 1
ATOM 863 N N . ASN A 1 107 ? 24.790 3.394 17.918 1.00 93.69 107 ASN A N 1
ATOM 864 C CA . ASN A 1 107 ? 25.007 4.785 18.316 1.00 93.69 107 ASN A CA 1
ATOM 865 C C . ASN A 1 107 ? 24.338 5.134 19.650 1.00 93.69 107 ASN A C 1
ATOM 867 O O . ASN A 1 107 ? 24.357 6.299 20.043 1.00 93.69 107 ASN A O 1
ATOM 871 N N . LYS A 1 108 ? 23.730 4.149 20.337 1.00 87.69 108 LYS A N 1
ATOM 872 C CA . LYS A 1 108 ? 22.909 4.363 21.540 1.00 87.69 108 LYS A CA 1
ATOM 873 C C . LYS A 1 108 ? 21.957 5.544 21.349 1.00 87.69 108 LYS A C 1
ATOM 875 O O . LYS A 1 108 ? 21.787 6.354 22.262 1.00 87.69 108 LYS A O 1
ATOM 880 N N . VAL A 1 109 ? 21.393 5.676 20.140 1.00 80.81 109 VAL A N 1
ATOM 881 C CA . VAL A 1 109 ? 20.477 6.773 19.836 1.00 80.81 109 VAL A CA 1
ATOM 882 C C . VAL A 1 109 ? 19.341 6.619 20.821 1.00 80.81 109 VAL A C 1
ATOM 884 O O . VAL A 1 109 ? 18.596 5.640 20.768 1.00 80.81 109 VAL A O 1
ATOM 887 N N . HIS A 1 110 ? 19.229 7.571 21.743 1.00 75.00 110 HIS A N 1
ATOM 888 C CA . HIS A 1 110 ? 18.042 7.672 22.559 1.00 75.00 110 HIS A CA 1
ATOM 889 C C . HIS A 1 110 ? 16.948 8.133 21.607 1.00 75.00 110 HIS A C 1
ATOM 891 O O . HIS A 1 110 ? 16.744 9.329 21.396 1.00 75.00 110 HIS A O 1
ATOM 897 N N . LEU A 1 111 ? 16.291 7.162 20.963 1.00 65.00 111 LEU A N 1
ATOM 898 C CA . LEU A 1 111 ? 14.999 7.418 20.364 1.00 65.00 111 LEU A CA 1
ATOM 899 C C . LEU A 1 111 ? 14.195 8.084 21.471 1.00 65.00 111 LEU A C 1
ATOM 901 O O . LEU A 1 111 ? 14.247 7.583 22.603 1.00 65.00 111 LEU A O 1
ATOM 905 N N . PRO A 1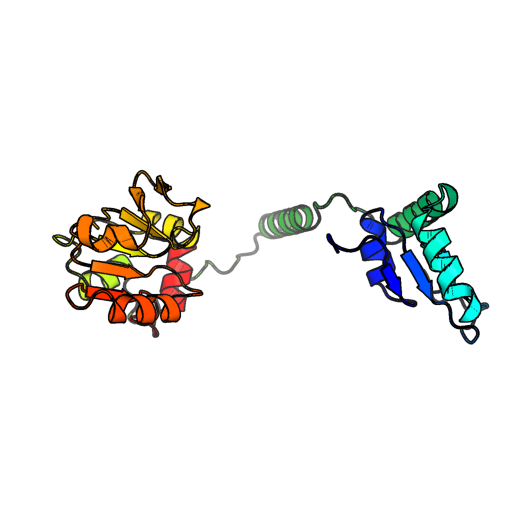 112 ? 13.526 9.218 21.202 1.00 57.53 112 PRO A N 1
ATOM 906 C CA . PRO A 1 112 ? 12.632 9.772 22.193 1.00 57.53 112 PRO A CA 1
ATOM 907 C C . PRO A 1 112 ? 11.781 8.600 22.655 1.00 57.53 112 PRO A C 1
ATOM 909 O O . PRO A 1 112 ? 11.133 7.952 21.825 1.00 57.53 112 PRO A O 1
ATOM 912 N N . SER A 1 113 ? 11.865 8.266 23.954 1.00 53.94 113 SER A N 1
ATOM 913 C CA . SER A 1 113 ? 10.892 7.360 24.553 1.00 53.94 113 SER A CA 1
ATOM 914 C C . SER A 1 113 ? 9.564 7.829 23.998 1.00 53.94 113 SER A C 1
ATOM 916 O O . SER A 1 113 ? 9.341 9.046 23.957 1.00 53.94 113 SER A O 1
ATOM 918 N N . ARG A 1 114 ? 8.778 6.910 23.418 1.00 52.19 114 ARG A N 1
ATOM 919 C CA . ARG A 1 114 ? 7.440 7.210 22.913 1.00 52.19 114 ARG A CA 1
ATOM 920 C C . ARG A 1 114 ? 6.735 7.795 24.123 1.00 52.19 114 ARG A C 1
ATOM 922 O O . ARG A 1 114 ? 6.238 7.049 24.958 1.00 52.19 114 ARG A O 1
ATOM 929 N N . ARG A 1 115 ? 6.841 9.114 24.318 1.00 48.19 115 ARG A N 1
ATOM 930 C CA . ARG A 1 115 ? 6.234 9.795 25.436 1.00 48.19 115 ARG A CA 1
ATOM 931 C C . ARG A 1 115 ? 4.791 9.521 25.097 1.00 48.19 115 ARG A C 1
ATOM 933 O O . ARG A 1 115 ? 4.267 10.068 24.129 1.00 48.19 115 ARG A O 1
ATOM 940 N N . GLN A 1 116 ? 4.162 8.655 25.881 1.00 54.69 116 GLN A N 1
ATOM 941 C CA . GLN A 1 116 ? 2.811 8.934 26.296 1.00 54.69 116 GLN A CA 1
ATOM 942 C C . GLN A 1 116 ? 2.922 10.322 26.922 1.00 54.69 116 GLN A C 1
ATOM 944 O O . GLN A 1 116 ? 3.132 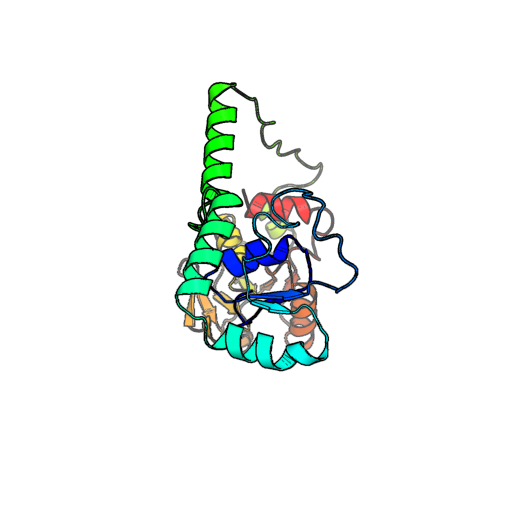10.479 28.119 1.00 54.69 116 GLN A O 1
ATOM 949 N N . THR A 1 117 ? 2.931 11.364 26.088 1.00 51.41 117 THR A N 1
ATOM 950 C CA . THR A 1 117 ? 2.448 12.655 26.511 1.00 51.41 117 THR A CA 1
ATOM 951 C C . THR A 1 117 ? 1.064 12.293 26.985 1.00 51.41 117 THR A C 1
ATOM 953 O O . THR A 1 117 ? 0.210 11.996 26.154 1.00 51.41 117 THR A O 1
ATOM 956 N N . GLN A 1 118 ? 0.899 12.138 28.302 1.00 56.75 118 GLN A N 1
ATOM 957 C CA . GLN A 1 118 ? -0.411 12.070 28.912 1.00 56.75 118 GLN A CA 1
ATOM 958 C C . GLN A 1 118 ? -1.102 13.323 28.411 1.00 56.75 118 GLN A C 1
ATOM 960 O O . GLN A 1 118 ? -0.815 14.435 28.860 1.00 56.75 118 GLN A O 1
ATOM 965 N N . VAL A 1 119 ? -1.907 13.157 27.369 1.00 71.12 119 VAL A N 1
ATOM 966 C CA . VAL A 1 119 ? -2.709 14.243 26.854 1.00 71.12 119 VAL A CA 1
ATOM 967 C C . VAL A 1 119 ? -3.651 14.559 27.990 1.00 71.12 119 VAL A C 1
ATOM 969 O O . VAL A 1 119 ? -4.334 13.675 28.506 1.00 71.12 119 VAL A O 1
ATOM 972 N N . LYS A 1 120 ? -3.587 15.799 28.471 1.00 79.00 120 LYS A N 1
ATOM 973 C CA . LYS A 1 120 ? -4.344 16.229 29.641 1.00 79.00 120 LYS A CA 1
ATOM 974 C C . LYS A 1 120 ? -5.819 15.877 29.421 1.00 79.00 120 LYS A C 1
ATOM 976 O O . LYS A 1 120 ? -6.447 16.417 28.519 1.00 79.00 120 LYS A O 1
ATOM 981 N N . GLY A 1 121 ? -6.350 14.966 30.237 1.00 82.62 121 GLY A N 1
ATOM 982 C CA . GLY A 1 121 ? -7.740 14.504 30.160 1.00 82.62 121 GLY A CA 1
ATOM 983 C C . GLY A 1 121 ? -7.958 13.132 29.512 1.00 82.62 121 GLY A C 1
ATOM 984 O O . GLY A 1 121 ? -9.028 12.562 29.717 1.00 82.62 121 GLY A O 1
ATOM 985 N N . TYR A 1 122 ? -6.971 12.559 28.814 1.00 89.12 122 TYR A N 1
ATOM 986 C CA . TYR A 1 122 ? -7.081 11.199 28.287 1.00 89.12 122 TYR A CA 1
ATOM 987 C C . TYR A 1 122 ? -6.768 10.167 29.375 1.00 89.12 122 TYR A C 1
ATOM 989 O O . TYR A 1 122 ? -5.646 10.085 29.871 1.00 89.12 122 TYR A O 1
ATOM 997 N N . SER A 1 123 ? -7.772 9.377 29.753 1.00 88.94 123 SER A N 1
ATOM 998 C CA . SER A 1 123 ? -7.688 8.387 30.838 1.00 88.94 123 SER A CA 1
ATOM 999 C C . SER A 1 123 ? -7.538 6.936 30.360 1.00 88.94 123 SER A C 1
ATOM 1001 O O . SER A 1 123 ? -7.737 6.015 31.154 1.00 88.94 123 SER A O 1
ATOM 1003 N N . GLY A 1 124 ? -7.244 6.729 29.076 1.00 90.81 124 GLY A N 1
ATOM 1004 C CA . GLY A 1 124 ? -7.198 5.407 28.448 1.00 90.81 124 GLY A CA 1
ATOM 1005 C C . GLY A 1 124 ? -8.560 4.922 27.951 1.00 90.81 124 GLY A C 1
ATOM 1006 O O . GLY A 1 124 ? -9.612 5.344 28.455 1.00 90.81 124 GLY A O 1
ATOM 1007 N N . ILE A 1 125 ? -8.537 4.014 26.973 1.00 92.12 125 ILE A N 1
ATOM 1008 C CA . ILE A 1 125 ? -9.743 3.559 26.268 1.00 92.12 125 ILE A CA 1
ATOM 1009 C C . ILE A 1 125 ? -10.745 2.865 27.198 1.00 92.12 125 ILE A C 1
ATOM 1011 O O . ILE A 1 125 ? -11.941 3.150 27.143 1.00 92.12 125 ILE A O 1
ATOM 1015 N N . ASN A 1 126 ? -10.263 2.037 28.128 1.00 92.25 126 ASN A N 1
ATOM 1016 C CA . ASN A 1 126 ? -11.109 1.341 29.100 1.00 92.25 126 ASN A CA 1
ATOM 1017 C C . ASN A 1 126 ? -11.882 2.321 29.991 1.00 92.25 126 ASN A C 1
ATOM 1019 O O . ASN A 1 126 ? -13.074 2.144 30.238 1.00 92.25 126 ASN A O 1
ATOM 1023 N N . THR A 1 127 ? -11.226 3.390 30.448 1.00 91.44 127 THR A N 1
ATOM 1024 C CA . THR A 1 127 ? -11.871 4.414 31.278 1.00 91.44 127 THR A CA 1
ATOM 1025 C C . THR A 1 127 ? -12.870 5.243 30.473 1.00 91.44 127 THR A C 1
ATOM 1027 O O . THR A 1 127 ? -13.918 5.612 31.000 1.00 91.44 127 THR A O 1
ATOM 1030 N N . LEU A 1 128 ? -12.567 5.544 29.205 1.00 90.88 128 LEU A N 1
ATOM 1031 C CA . LEU A 1 128 ? -13.500 6.245 28.320 1.00 90.88 128 LEU A CA 1
ATOM 1032 C C . LEU A 1 128 ? -14.766 5.422 28.082 1.00 90.88 128 LEU A C 1
ATOM 1034 O O . LEU A 1 128 ? -15.866 5.936 28.274 1.00 90.88 128 LEU A O 1
ATOM 1038 N N . LEU A 1 129 ? -14.616 4.140 27.744 1.00 91.94 129 LEU A N 1
ATOM 1039 C CA . LEU A 1 129 ? -15.753 3.251 27.517 1.00 91.94 129 LEU A CA 1
ATOM 1040 C C . LEU A 1 129 ? -16.602 3.091 28.779 1.00 91.94 129 LEU A C 1
ATOM 1042 O O . LEU A 1 129 ? -17.811 3.260 28.692 1.00 91.94 129 LEU A O 1
ATOM 1046 N N . LYS A 1 130 ? -15.993 2.905 29.958 1.00 90.69 130 LYS A N 1
ATOM 1047 C CA . LYS A 1 130 ? -16.707 2.833 31.252 1.00 90.69 130 LYS A CA 1
ATOM 1048 C C . LYS A 1 130 ? -17.545 4.073 31.578 1.00 90.69 130 LYS A C 1
ATOM 1050 O O . LYS A 1 130 ? -18.551 3.967 32.270 1.00 90.69 130 LYS A O 1
ATOM 1055 N N . LYS A 1 131 ? -17.135 5.259 31.117 1.00 88.94 131 LYS A N 1
ATOM 1056 C CA . LYS A 1 131 ? -17.900 6.504 31.323 1.00 88.94 131 LYS A CA 1
ATOM 1057 C C . LYS A 1 131 ? -19.115 6.606 30.405 1.00 88.94 131 LYS A C 1
ATOM 1059 O O . LYS A 1 131 ? -20.070 7.293 30.751 1.00 88.94 131 LYS A O 1
ATOM 1064 N N . GLN A 1 132 ? -19.052 5.982 29.232 1.00 88.19 132 GLN A N 1
ATOM 1065 C CA . GLN A 1 132 ? -20.058 6.134 28.181 1.00 88.19 132 GLN A CA 1
ATOM 1066 C C . GLN A 1 132 ? -20.978 4.920 28.057 1.00 88.19 132 GLN A C 1
ATOM 1068 O O . GLN A 1 132 ? -22.104 5.052 27.585 1.00 88.19 132 GLN A O 1
ATOM 1073 N N . ILE A 1 133 ? -20.525 3.744 28.480 1.00 88.06 133 ILE A N 1
ATOM 1074 C CA . ILE A 1 133 ? -21.204 2.454 28.378 1.00 88.06 133 ILE A CA 1
ATOM 1075 C C . ILE A 1 133 ? -21.128 1.770 29.750 1.00 88.06 133 ILE A C 1
ATOM 1077 O O . ILE A 1 133 ? -20.071 1.780 30.379 1.00 88.06 133 ILE A O 1
ATOM 1081 N N . ASP A 1 134 ? -22.220 1.145 30.209 1.00 85.31 134 ASP A N 1
ATOM 1082 C CA . ASP A 1 134 ? -22.169 0.255 31.378 1.00 85.31 134 ASP A CA 1
ATOM 1083 C C . ASP A 1 134 ? -21.472 -1.049 30.976 1.00 85.31 134 ASP A C 1
ATOM 1085 O O . ASP A 1 134 ? -22.101 -2.033 30.587 1.00 85.31 134 ASP A O 1
ATOM 1089 N N . THR A 1 135 ? -20.145 -1.042 31.031 1.00 80.62 135 THR A N 1
ATOM 1090 C CA . THR A 1 135 ? -19.321 -2.166 30.580 1.00 80.62 135 THR A CA 1
ATOM 1091 C C . THR A 1 135 ? -19.444 -3.410 31.457 1.00 80.62 135 THR A C 1
ATOM 1093 O O . THR A 1 135 ? -19.036 -4.483 31.023 1.00 80.62 135 THR A O 1
ATOM 1096 N N . SER A 1 136 ? -19.959 -3.274 32.683 1.00 78.75 136 SER A N 1
ATOM 1097 C CA . SER A 1 136 ? -20.073 -4.377 33.644 1.00 78.75 136 SER A CA 1
ATOM 1098 C C . SER A 1 136 ? -21.268 -5.290 33.398 1.00 78.75 136 SER A C 1
ATOM 1100 O O . SER A 1 136 ? -21.166 -6.486 33.651 1.00 78.75 136 SER A O 1
ATOM 1102 N N . ASN A 1 137 ? -22.372 -4.744 32.886 1.00 83.75 137 ASN A N 1
ATOM 1103 C CA . ASN A 1 137 ? -23.620 -5.493 32.717 1.00 83.75 137 ASN A CA 1
ATOM 1104 C C . ASN A 1 137 ? -24.102 -5.564 31.266 1.00 83.75 137 ASN A C 1
ATOM 1106 O O . ASN A 1 137 ? -24.931 -6.415 30.953 1.00 83.75 137 ASN A O 1
ATOM 1110 N N . SER A 1 138 ? -23.591 -4.702 30.381 1.00 91.56 138 SER A N 1
ATOM 1111 C CA . SER A 1 138 ? -24.033 -4.675 28.985 1.00 91.56 138 SER A CA 1
ATOM 1112 C C . SER A 1 138 ? -23.385 -5.789 28.170 1.00 91.56 138 SER A C 1
ATOM 1114 O O . SER A 1 138 ? -22.168 -5.978 28.206 1.00 91.56 138 SER A O 1
ATOM 1116 N N . LYS A 1 139 ? -24.185 -6.472 27.356 1.00 95.44 139 LYS A N 1
ATOM 1117 C CA . LYS A 1 139 ? -23.717 -7.315 26.255 1.00 95.44 139 LYS A CA 1
ATOM 1118 C C . LYS A 1 139 ? -23.361 -6.430 25.069 1.00 95.44 139 LYS A C 1
ATOM 1120 O O . LYS A 1 139 ? -24.215 -5.720 24.534 1.00 95.44 139 LYS A O 1
ATOM 1125 N N . ILE A 1 140 ? -22.100 -6.471 24.656 1.00 96.12 140 ILE A N 1
ATOM 1126 C CA . ILE A 1 140 ? -21.562 -5.580 23.627 1.00 96.12 140 ILE A CA 1
ATOM 1127 C C . ILE A 1 140 ? -21.292 -6.371 22.349 1.00 96.12 140 ILE A C 1
ATOM 1129 O O . ILE A 1 140 ? -20.681 -7.439 22.377 1.00 96.12 140 ILE A O 1
ATOM 1133 N N . ILE A 1 141 ? -21.709 -5.813 21.217 1.00 97.31 141 ILE A N 1
ATOM 1134 C CA . ILE A 1 141 ? -21.261 -6.237 19.889 1.00 97.31 141 ILE A CA 1
ATOM 1135 C C . ILE A 1 141 ? -20.265 -5.211 19.370 1.00 97.31 141 ILE A C 1
ATOM 1137 O O . ILE A 1 141 ? -20.501 -4.009 19.495 1.00 97.31 141 ILE A O 1
ATOM 1141 N N . ILE A 1 142 ? -19.177 -5.670 18.750 1.00 97.25 142 ILE A N 1
ATOM 1142 C CA . ILE A 1 142 ? -18.259 -4.782 18.028 1.00 97.25 142 ILE A CA 1
ATOM 1143 C C . ILE A 1 142 ? -18.551 -4.831 16.529 1.00 97.25 142 ILE A C 1
ATOM 1145 O O . ILE A 1 142 ? -18.567 -5.906 15.937 1.00 97.25 142 ILE A O 1
ATOM 1149 N N . TYR A 1 143 ? -18.748 -3.672 15.902 1.00 97.12 143 TYR A N 1
ATOM 1150 C CA . TYR A 1 143 ? -18.928 -3.559 14.457 1.00 97.12 143 TYR A CA 1
ATOM 1151 C C . TYR A 1 143 ? -17.597 -3.241 13.755 1.00 97.12 143 TYR A C 1
ATOM 1153 O O . TYR A 1 143 ? -16.944 -2.229 14.039 1.00 97.12 143 TYR A O 1
ATOM 1161 N N . GLY A 1 144 ? -17.234 -4.107 12.810 1.00 94.38 144 GLY A N 1
ATOM 1162 C CA . GLY A 1 144 ? -15.955 -4.194 12.108 1.00 94.38 144 GLY A CA 1
ATOM 1163 C C . GLY A 1 144 ? -15.153 -5.408 12.584 1.00 94.38 144 GLY A C 1
ATOM 1164 O O . GLY A 1 144 ? -14.884 -5.528 13.769 1.00 94.38 144 GLY A O 1
ATOM 1165 N N . ALA A 1 145 ? -14.740 -6.292 11.673 1.00 93.12 145 ALA A N 1
ATOM 1166 C CA . ALA A 1 145 ? -13.907 -7.468 11.954 1.00 93.12 145 ALA A CA 1
ATOM 1167 C C . ALA A 1 145 ? -12.519 -7.324 11.299 1.00 93.12 145 ALA A C 1
ATOM 1169 O O . ALA A 1 145 ? -12.051 -8.197 10.568 1.00 93.12 145 ALA A O 1
ATOM 1170 N N . GLY A 1 146 ? -11.893 -6.153 11.436 1.00 91.62 146 GLY A N 1
ATOM 1171 C CA . GLY A 1 146 ? -10.563 -5.870 10.877 1.00 91.62 146 GLY A CA 1
ATOM 1172 C C . GLY A 1 146 ? -9.423 -6.078 11.879 1.00 91.62 146 GLY A C 1
ATOM 1173 O O . GLY A 1 146 ? -9.649 -6.300 13.070 1.00 91.62 146 GLY A O 1
ATOM 1174 N N . ASP A 1 147 ? -8.181 -5.897 11.418 1.00 92.06 147 ASP A N 1
ATOM 1175 C CA . ASP A 1 147 ? -6.983 -5.894 12.280 1.00 92.06 147 ASP A CA 1
ATOM 1176 C C . ASP A 1 147 ? -7.111 -4.907 13.442 1.00 92.06 147 ASP A C 1
ATOM 1178 O O . ASP A 1 147 ? -6.667 -5.164 14.561 1.00 92.06 147 ASP A O 1
ATOM 1182 N N . HIS A 1 148 ? -7.750 -3.770 13.177 1.00 93.25 148 HIS A N 1
ATOM 1183 C CA . HIS A 1 148 ? -7.994 -2.748 14.175 1.00 93.25 148 HIS A CA 1
ATOM 1184 C C . HIS A 1 148 ? -8.853 -3.266 15.342 1.00 93.25 148 HIS A C 1
ATOM 1186 O O . HIS A 1 148 ? -8.509 -3.048 16.500 1.00 93.25 148 HIS A O 1
ATOM 1192 N N . THR A 1 149 ? -9.908 -4.028 15.050 1.00 93.88 149 THR A N 1
ATOM 1193 C CA . THR A 1 149 ? -10.779 -4.644 16.059 1.00 93.88 149 THR A CA 1
ATOM 1194 C C . THR A 1 149 ? -10.054 -5.711 16.862 1.00 93.88 149 THR A C 1
ATOM 1196 O O . THR A 1 149 ? -10.191 -5.761 18.080 1.00 93.88 149 THR A O 1
ATOM 1199 N N . THR A 1 150 ? -9.224 -6.519 16.203 1.00 94.12 150 THR A N 1
ATOM 1200 C CA . THR A 1 150 ? -8.383 -7.513 16.887 1.00 94.12 150 THR A CA 1
ATOM 1201 C C . THR A 1 150 ? -7.462 -6.838 17.909 1.00 94.12 150 THR A C 1
ATOM 1203 O O . THR A 1 150 ? -7.347 -7.276 19.051 1.00 94.12 150 THR A O 1
ATOM 1206 N N . ARG A 1 151 ? -6.839 -5.715 17.528 1.00 94.44 151 ARG A N 1
ATOM 1207 C CA . ARG A 1 151 ? -5.992 -4.923 18.431 1.00 94.44 151 ARG A CA 1
ATOM 1208 C C . ARG A 1 151 ? -6.785 -4.275 19.558 1.00 94.44 151 ARG A C 1
ATOM 1210 O O . ARG A 1 151 ? -6.318 -4.290 20.691 1.00 94.44 151 ARG A O 1
ATOM 1217 N N . LEU A 1 152 ? -7.965 -3.734 19.253 1.00 94.62 152 LEU A N 1
ATOM 1218 C CA . LEU A 1 152 ? -8.865 -3.164 20.250 1.00 94.62 152 LEU A CA 1
ATOM 1219 C C . LEU A 1 152 ? -9.215 -4.208 21.313 1.00 94.62 152 LEU A C 1
ATOM 1221 O O . LEU A 1 152 ? -9.011 -3.952 22.493 1.00 94.62 152 LEU A O 1
ATOM 1225 N N . LEU A 1 153 ? -9.657 -5.400 20.903 1.00 94.06 153 LEU A N 1
ATOM 1226 C CA . LEU A 1 153 ? -10.007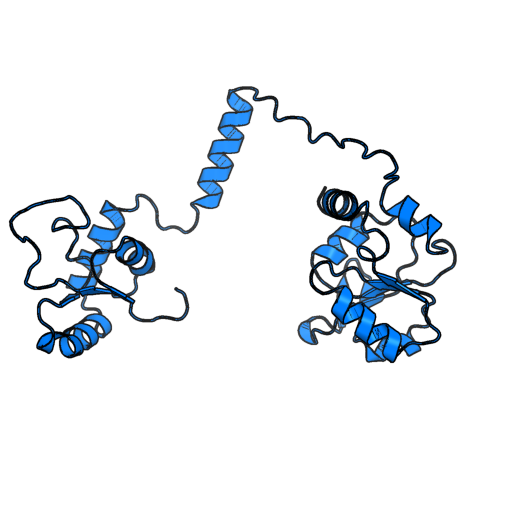 -6.495 21.812 1.00 94.06 153 LEU A CA 1
ATOM 1227 C C . LEU A 1 153 ? -8.860 -6.864 22.759 1.00 94.06 153 LEU A C 1
ATOM 1229 O O . LEU A 1 153 ? -9.101 -7.089 23.938 1.00 94.06 153 LEU A O 1
ATOM 1233 N N . ASN A 1 154 ? -7.613 -6.837 22.284 1.00 92.38 154 ASN A N 1
ATOM 1234 C CA . ASN A 1 154 ? -6.436 -7.102 23.120 1.00 92.38 154 ASN A CA 1
ATOM 1235 C C . ASN A 1 154 ? -6.152 -6.011 24.172 1.00 92.38 154 ASN A C 1
ATOM 1237 O O . ASN A 1 154 ? -5.329 -6.226 25.059 1.00 92.38 154 ASN A O 1
ATOM 1241 N N . LYS A 1 155 ? -6.772 -4.831 24.056 1.00 92.50 155 LYS A N 1
ATOM 1242 C CA . LYS A 1 155 ? -6.647 -3.716 25.011 1.00 92.50 155 LYS A CA 1
ATOM 1243 C C . LYS A 1 155 ? -7.847 -3.591 25.942 1.00 92.50 155 LYS A C 1
ATOM 1245 O O . LYS A 1 155 ? -7.737 -2.920 26.966 1.00 92.50 155 LYS A O 1
ATOM 1250 N N . LEU A 1 156 ? -8.990 -4.169 25.580 1.00 90.69 156 LEU A N 1
ATOM 1251 C CA . LEU A 1 156 ? -10.201 -4.069 26.381 1.00 90.69 156 LEU A CA 1
ATOM 1252 C C . LEU A 1 156 ? -10.116 -4.984 27.601 1.00 90.69 156 LEU A C 1
ATOM 1254 O O . LEU A 1 156 ? -9.797 -6.164 27.501 1.00 90.69 156 LEU A O 1
ATOM 1258 N N . GLU A 1 157 ? -10.450 -4.429 28.760 1.00 86.62 157 GLU A N 1
ATOM 1259 C CA . GLU A 1 157 ? -10.464 -5.136 30.033 1.00 86.62 157 GLU A CA 1
ATOM 1260 C C . GLU A 1 157 ? -11.872 -5.120 30.625 1.00 86.62 157 GLU A C 1
ATOM 1262 O O . GLU A 1 157 ? -12.492 -4.062 30.754 1.00 86.62 157 GLU A O 1
ATOM 1267 N N . SER A 1 158 ? -12.346 -6.282 31.085 1.00 81.12 158 SER A N 1
ATOM 1268 C CA . SER A 1 158 ? -13.623 -6.400 31.811 1.00 81.12 158 SER A CA 1
ATOM 1269 C C . SER A 1 158 ? -14.834 -5.866 31.027 1.00 81.12 158 SER A C 1
ATOM 1271 O O . SER A 1 158 ? -15.711 -5.218 31.598 1.00 81.12 158 SER A O 1
ATOM 1273 N N . ILE A 1 159 ? -14.862 -6.117 29.715 1.00 89.81 159 ILE A N 1
ATOM 1274 C CA . ILE A 1 159 ? -15.989 -5.825 28.826 1.00 89.81 159 ILE A CA 1
ATOM 1275 C C . ILE A 1 159 ? -16.561 -7.155 28.318 1.00 89.81 159 ILE A C 1
ATOM 1277 O O . ILE A 1 159 ? -15.810 -8.051 27.932 1.00 89.81 159 ILE A O 1
ATOM 1281 N N . ASN A 1 160 ? -17.886 -7.284 28.297 1.00 93.94 160 ASN A N 1
ATOM 1282 C CA . ASN A 1 160 ? -18.561 -8.483 27.804 1.00 93.94 160 ASN A CA 1
ATOM 1283 C C . ASN A 1 160 ? -18.859 -8.366 26.299 1.00 93.94 160 ASN A C 1
ATOM 1285 O O . ASN A 1 160 ? -19.957 -7.961 25.906 1.00 93.94 160 ASN A O 1
ATOM 1289 N N . VAL A 1 161 ? -17.872 -8.686 25.454 1.00 95.69 161 VAL A N 1
ATOM 1290 C CA . VAL A 1 161 ? -18.081 -8.765 23.998 1.00 95.69 161 VAL A CA 1
ATOM 1291 C C . VAL A 1 161 ? -18.661 -10.126 23.639 1.00 95.69 161 VAL A C 1
ATOM 1293 O O . VAL A 1 161 ? -17.993 -11.144 23.791 1.00 95.69 161 VAL A O 1
ATOM 1296 N N . ILE A 1 162 ? -19.890 -10.137 23.127 1.00 96.75 162 ILE A N 1
ATOM 1297 C CA . ILE A 1 162 ? -20.598 -11.379 22.787 1.00 96.75 162 ILE A CA 1
ATOM 1298 C C . ILE A 1 162 ? -20.452 -11.776 21.314 1.00 96.75 162 ILE A C 1
ATOM 1300 O O . ILE A 1 162 ? -20.629 -12.942 20.973 1.00 96.75 162 ILE A O 1
ATOM 1304 N N . ALA A 1 163 ? -20.148 -10.815 20.437 1.00 97.50 163 ALA A N 1
ATOM 1305 C CA . ALA A 1 163 ? -19.983 -11.041 19.006 1.00 97.50 163 ALA A CA 1
ATOM 1306 C C . ALA A 1 163 ? -19.238 -9.885 18.326 1.00 97.50 163 ALA A C 1
ATOM 1308 O O . ALA A 1 163 ? -19.257 -8.739 18.790 1.00 97.50 163 ALA A O 1
ATOM 1309 N N . VAL A 1 164 ? -18.646 -10.186 17.172 1.00 97.81 164 VAL A N 1
ATOM 1310 C CA . VAL A 1 164 ? -18.187 -9.192 16.198 1.00 97.81 164 VAL A CA 1
ATOM 1311 C C . VAL A 1 164 ? -19.116 -9.235 14.985 1.00 97.81 164 VAL A C 1
ATOM 1313 O O . VAL A 1 164 ? -19.585 -10.302 14.600 1.00 97.81 164 VAL A O 1
ATOM 1316 N N . VAL A 1 165 ? -19.396 -8.092 14.367 1.00 97.19 165 VAL A N 1
ATOM 1317 C CA . VAL A 1 165 ? -20.215 -7.997 13.152 1.00 97.19 165 VAL A CA 1
ATOM 1318 C C . VAL A 1 165 ? -19.422 -7.343 12.029 1.00 97.19 165 VAL A C 1
ATOM 1320 O O . VAL A 1 165 ? -18.775 -6.324 12.246 1.00 97.19 165 VAL A O 1
ATOM 1323 N N . ASP A 1 166 ? -19.483 -7.893 10.817 1.00 95.69 166 ASP A N 1
ATOM 1324 C CA . ASP A 1 166 ? -18.873 -7.292 9.623 1.00 95.69 166 ASP A CA 1
ATOM 1325 C C . ASP A 1 166 ? -19.819 -7.403 8.414 1.00 95.69 166 ASP A C 1
ATOM 1327 O O . ASP A 1 166 ? -20.683 -8.282 8.349 1.00 95.69 166 ASP A O 1
ATOM 1331 N N . LYS A 1 167 ? -19.672 -6.476 7.460 1.00 93.56 167 LYS A N 1
ATOM 1332 C CA . LYS A 1 167 ? -20.397 -6.501 6.182 1.00 93.56 167 LYS A CA 1
ATOM 1333 C C . LYS A 1 167 ? -19.754 -7.443 5.165 1.00 93.56 167 LYS A C 1
ATOM 1335 O O . LYS A 1 167 ? -20.430 -7.849 4.227 1.00 93.56 167 LYS A O 1
ATOM 1340 N N . ASP A 1 168 ? -18.473 -7.769 5.335 1.00 93.25 168 ASP A N 1
ATOM 1341 C CA . ASP A 1 168 ? -17.721 -8.664 4.458 1.00 93.25 168 ASP A CA 1
ATOM 1342 C C . ASP A 1 168 ? -18.170 -10.130 4.633 1.00 93.25 168 ASP A C 1
ATOM 1344 O O . ASP A 1 168 ? -17.886 -10.738 5.672 1.00 93.25 168 ASP A O 1
ATOM 1348 N N . PRO A 1 169 ? -18.824 -10.740 3.622 1.00 93.25 169 PRO A N 1
ATOM 1349 C CA . PRO A 1 169 ? -19.305 -12.116 3.717 1.00 93.25 169 PRO A CA 1
ATOM 1350 C C . PRO A 1 169 ? -18.183 -13.137 3.930 1.00 93.25 169 PRO A C 1
ATOM 1352 O O . PRO A 1 169 ? -18.440 -14.194 4.496 1.00 93.25 169 PRO A O 1
ATOM 1355 N N . SER A 1 170 ? -16.947 -12.831 3.513 1.00 95.56 170 SER A N 1
ATOM 1356 C CA . SER A 1 170 ? -15.802 -13.737 3.676 1.00 95.56 170 SER A CA 1
ATOM 1357 C C . SER A 1 170 ? -15.378 -13.915 5.139 1.00 95.56 170 SER A C 1
ATOM 1359 O O . SER A 1 170 ? -14.714 -14.897 5.467 1.00 95.56 170 SER A O 1
ATOM 1361 N N . LYS A 1 171 ? -15.772 -12.990 6.026 1.00 93.94 171 LYS A N 1
ATOM 1362 C CA . LYS A 1 171 ? -15.459 -13.042 7.461 1.00 93.94 171 LYS A CA 1
ATOM 1363 C C . LYS A 1 171 ? -16.585 -13.633 8.300 1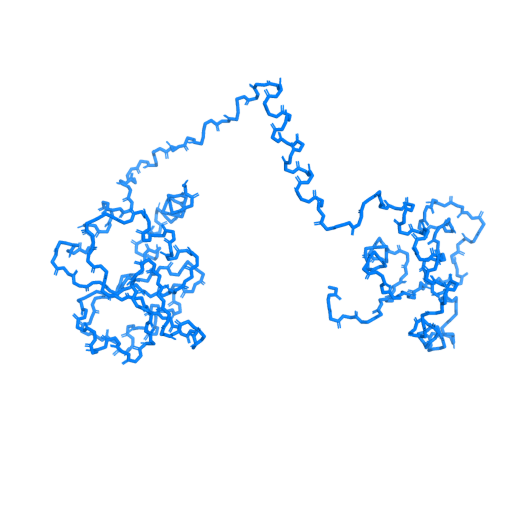.00 93.94 171 LYS A C 1
ATOM 1365 O O . LYS A 1 171 ? -16.345 -14.051 9.430 1.00 93.94 171 LYS A O 1
ATOM 1370 N N . VAL A 1 172 ? -17.811 -13.658 7.788 1.00 95.44 172 VAL A N 1
ATOM 1371 C CA . VAL A 1 172 ? -18.964 -14.197 8.517 1.00 95.44 172 VAL A CA 1
ATOM 1372 C C . VAL A 1 172 ? -18.758 -15.693 8.772 1.00 95.44 172 VAL A C 1
ATOM 1374 O O . VAL A 1 172 ? -18.394 -16.441 7.869 1.00 95.44 172 VAL A O 1
ATOM 1377 N N . GLY A 1 173 ? -18.983 -16.131 10.012 1.00 95.56 173 GLY A N 1
ATOM 1378 C CA . GLY A 1 173 ? -18.738 -17.507 10.458 1.00 95.56 173 GLY A CA 1
ATOM 1379 C C . GLY A 1 173 ? -17.299 -17.786 10.907 1.00 95.56 173 GLY A C 1
ATOM 1380 O O . GLY A 1 173 ? -17.008 -18.902 11.333 1.00 95.56 173 GLY A O 1
ATOM 1381 N N . THR A 1 174 ? -16.404 -16.796 10.835 1.00 96.94 174 THR A N 1
ATOM 1382 C CA . THR A 1 174 ? -15.055 -16.881 11.420 1.00 96.94 174 THR A CA 1
ATOM 1383 C C . THR A 1 174 ? -15.051 -16.417 12.883 1.00 96.94 174 THR A C 1
ATOM 1385 O O . THR A 1 174 ? -16.102 -16.108 13.448 1.00 96.94 174 THR A O 1
ATOM 1388 N N . TYR A 1 175 ? -13.870 -16.372 13.506 1.00 96.31 175 TYR A N 1
ATOM 1389 C CA . TYR A 1 175 ? -13.684 -15.962 14.897 1.00 96.31 175 TYR A CA 1
ATOM 1390 C C . TYR A 1 175 ? -12.545 -14.944 15.022 1.00 96.31 175 TYR A C 1
ATOM 1392 O O . TYR A 1 175 ? -11.522 -15.073 14.349 1.00 96.31 175 TYR A O 1
ATOM 1400 N N . ILE A 1 176 ? -12.693 -13.975 15.929 1.00 94.19 176 ILE A N 1
ATOM 1401 C CA . ILE A 1 176 ? -11.624 -13.066 16.369 1.00 94.19 176 ILE A CA 1
ATOM 1402 C C . ILE A 1 176 ? -11.473 -13.229 17.876 1.00 94.19 176 ILE A C 1
ATOM 1404 O O . ILE A 1 176 ? -12.418 -12.958 18.606 1.00 94.19 176 ILE A O 1
ATOM 1408 N N . ASN A 1 177 ? -10.300 -13.658 18.351 1.00 90.00 177 ASN A N 1
ATOM 1409 C CA . ASN A 1 177 ? -10.061 -13.942 19.773 1.00 90.00 177 ASN A CA 1
ATOM 1410 C C . ASN A 1 177 ? -11.171 -14.816 20.394 1.00 90.00 177 ASN A C 1
ATOM 1412 O O . ASN A 1 177 ? -11.713 -14.477 21.439 1.00 90.00 177 ASN A O 1
ATOM 1416 N N . GLU A 1 178 ? -11.550 -15.901 19.708 1.00 93.50 178 GLU A N 1
ATOM 1417 C CA . GLU A 1 178 ? -12.629 -16.826 20.117 1.00 93.50 178 GLU A CA 1
ATOM 1418 C C . GLU A 1 178 ? -14.053 -16.228 20.105 1.00 93.50 178 GLU A C 1
ATOM 1420 O O . GLU A 1 178 ? -15.023 -16.937 20.366 1.00 93.50 178 GLU A O 1
ATOM 1425 N N . ILE A 1 179 ? -14.213 -14.961 19.711 1.00 96.25 179 ILE A N 1
ATOM 1426 C CA . ILE A 1 179 ? -15.511 -14.297 19.558 1.00 96.25 179 ILE A CA 1
ATOM 1427 C C . ILE A 1 179 ? -16.025 -14.525 18.128 1.00 96.25 179 ILE A C 1
ATOM 1429 O O . ILE A 1 179 ? -15.295 -14.242 17.171 1.00 96.25 179 ILE A O 1
ATOM 1433 N N . PRO A 1 180 ? -17.262 -15.017 17.942 1.00 97.50 180 PRO A N 1
ATOM 1434 C CA . PRO A 1 180 ? -17.800 -15.306 16.618 1.00 97.50 180 PRO A CA 1
ATOM 1435 C C . PRO A 1 180 ? -18.072 -14.029 15.815 1.00 97.50 180 PRO A C 1
ATOM 1437 O O . PRO A 1 180 ? -18.532 -13.014 16.349 1.00 97.50 180 PRO A O 1
ATOM 1440 N N . VAL A 1 181 ? -17.824 -14.106 14.506 1.00 98.06 181 VAL A N 1
ATOM 1441 C CA . VAL A 1 181 ? -18.123 -13.044 13.542 1.00 98.06 181 VAL A CA 1
ATOM 1442 C C . VAL A 1 181 ? -19.449 -13.337 12.841 1.00 98.06 181 VAL A C 1
ATOM 1444 O O . VAL A 1 181 ? -19.598 -14.345 12.147 1.00 98.06 181 VAL A O 1
ATOM 1447 N N . HIS A 1 182 ? -20.408 -12.429 12.976 1.00 97.94 182 HIS A N 1
ATOM 1448 C CA . HIS A 1 182 ? -21.734 -12.513 12.374 1.00 97.94 182 HIS A CA 1
ATOM 1449 C C . HIS A 1 182 ? -21.956 -11.437 11.304 1.00 97.94 182 HIS A C 1
ATOM 1451 O O . HIS A 1 182 ? -21.219 -10.459 11.195 1.00 97.94 182 HIS A O 1
ATOM 1457 N N . SER A 1 183 ? -23.005 -11.616 10.503 1.00 96.81 183 SER A N 1
ATOM 1458 C CA . SER A 1 183 ? -23.503 -10.574 9.606 1.00 96.81 183 SER A CA 1
ATOM 1459 C C . SER A 1 183 ? -24.422 -9.598 10.351 1.00 96.81 183 SER A C 1
ATOM 1461 O O . SER A 1 183 ? -24.980 -9.928 11.401 1.00 96.81 183 SER A O 1
ATOM 1463 N N . LYS A 1 184 ? -24.635 -8.405 9.776 1.00 95.56 184 LYS A N 1
ATOM 1464 C CA . LYS A 1 184 ? -25.509 -7.355 10.341 1.00 95.56 184 LYS A CA 1
ATOM 1465 C C . LYS A 1 184 ? -26.911 -7.862 10.712 1.00 95.56 184 LYS A C 1
ATOM 1467 O O . LYS A 1 184 ? -27.438 -7.508 11.762 1.00 95.56 184 LYS A O 1
ATOM 1472 N N . ASN A 1 185 ? -27.475 -8.765 9.912 1.00 94.50 185 ASN A N 1
ATOM 1473 C CA . ASN A 1 185 ? -28.831 -9.291 10.109 1.00 94.50 185 ASN A CA 1
ATOM 1474 C C . ASN A 1 185 ? -29.002 -10.094 11.414 1.00 94.50 185 ASN A C 1
ATOM 1476 O O . ASN A 1 185 ? -30.127 -10.308 11.859 1.00 94.50 185 ASN A O 1
ATOM 1480 N N . MET A 1 186 ? -27.905 -10.541 12.034 1.00 95.56 186 MET A N 1
ATOM 1481 C CA . MET A 1 186 ? -27.941 -11.290 13.292 1.00 95.56 186 MET A CA 1
ATOM 1482 C C . MET A 1 186 ? -28.054 -10.392 14.528 1.00 95.56 186 MET A C 1
ATOM 1484 O O . MET A 1 186 ? -28.366 -10.903 15.599 1.00 95.56 186 MET A O 1
ATOM 1488 N N . ILE A 1 187 ? -27.834 -9.075 14.411 1.00 95.06 187 ILE A N 1
ATOM 1489 C CA . ILE A 1 187 ? -27.747 -8.151 15.558 1.00 95.06 187 ILE A CA 1
ATOM 1490 C C . ILE A 1 187 ? -28.952 -8.277 16.504 1.00 95.06 187 ILE A C 1
ATOM 1492 O O . ILE A 1 187 ? -28.764 -8.447 17.707 1.00 95.06 187 ILE A O 1
ATOM 1496 N N . ASN A 1 188 ? -30.178 -8.292 15.971 1.00 92.88 188 ASN A N 1
ATOM 1497 C CA . ASN A 1 188 ? -31.397 -8.405 16.784 1.00 92.88 188 ASN A CA 1
ATOM 1498 C C . ASN A 1 188 ? -31.525 -9.754 17.513 1.00 92.88 188 ASN A C 1
ATOM 1500 O O . ASN A 1 188 ? -32.172 -9.835 18.552 1.00 92.88 188 ASN A O 1
ATOM 1504 N N . GLN A 1 189 ? -30.922 -10.818 16.979 1.00 94.31 189 GLN A N 1
ATOM 1505 C CA . GLN A 1 189 ? -30.986 -12.165 17.557 1.00 94.31 189 GLN A CA 1
ATOM 1506 C C . GLN A 1 189 ? -29.929 -12.381 18.643 1.00 94.31 189 GLN A C 1
ATOM 1508 O O . GLN A 1 189 ? -30.109 -13.219 19.523 1.00 94.31 189 GLN A O 1
ATOM 1513 N N . LEU A 1 190 ? -28.831 -11.624 18.593 1.00 93.81 190 LEU A N 1
ATOM 1514 C CA . LEU A 1 190 ? -27.715 -11.741 19.531 1.00 93.81 190 LEU A CA 1
ATOM 1515 C C . LEU A 1 190 ? -28.046 -11.177 20.924 1.00 93.81 190 LEU A C 1
ATOM 1517 O O . LEU A 1 190 ? -27.366 -11.511 21.893 1.00 93.81 190 LEU A O 1
ATOM 1521 N N . GLY A 1 191 ? -29.096 -10.355 21.041 1.00 92.69 191 GLY A N 1
ATOM 1522 C CA . GLY A 1 191 ? -29.558 -9.813 22.321 1.00 92.69 191 GLY A CA 1
ATOM 1523 C C . GLY A 1 191 ? -28.522 -8.907 22.987 1.00 92.69 191 GLY A C 1
ATOM 1524 O O . GLY A 1 191 ? -28.257 -9.054 24.180 1.00 92.69 191 GLY A O 1
ATOM 1525 N N . ALA A 1 192 ? -27.891 -8.037 22.196 1.00 94.69 192 ALA A N 1
ATOM 1526 C CA . ALA A 1 192 ? -26.943 -7.040 22.677 1.00 94.69 192 ALA A CA 1
ATOM 1527 C C . ALA A 1 192 ? -27.651 -5.798 23.215 1.00 94.69 192 ALA A C 1
ATOM 1529 O O . ALA A 1 192 ? -28.721 -5.439 22.736 1.00 94.69 192 ALA A O 1
ATOM 1530 N N . ASP A 1 193 ? -26.998 -5.107 24.143 1.00 94.31 193 ASP A N 1
ATOM 1531 C CA . ASP A 1 193 ? -27.455 -3.818 24.666 1.00 94.31 193 ASP A CA 1
ATOM 1532 C C . ASP A 1 193 ? -26.783 -2.651 23.924 1.00 94.31 193 ASP A C 1
ATOM 1534 O O . ASP A 1 193 ? -27.345 -1.560 23.796 1.00 94.31 193 ASP A O 1
ATOM 1538 N N . VAL A 1 194 ? -25.556 -2.878 23.432 1.00 96.00 194 VAL A N 1
ATOM 1539 C CA . VAL A 1 194 ? -24.718 -1.846 22.813 1.00 96.00 194 VAL A CA 1
ATOM 1540 C C . VAL A 1 194 ? -24.007 -2.366 21.568 1.00 96.00 194 VAL A C 1
ATOM 1542 O O . VAL A 1 194 ? -23.408 -3.443 21.583 1.00 96.00 194 VAL A O 1
ATOM 1545 N N . ILE A 1 195 ? -23.996 -1.547 20.516 1.00 97.00 195 ILE A N 1
ATOM 1546 C CA . ILE A 1 195 ? -23.133 -1.722 19.346 1.00 97.00 195 ILE A CA 1
ATOM 1547 C C . ILE A 1 195 ? -21.982 -0.714 19.432 1.00 97.00 195 ILE A C 1
ATOM 1549 O O . ILE A 1 195 ? -22.189 0.492 19.300 1.00 97.00 195 ILE A O 1
ATOM 1553 N N . LEU A 1 196 ? -20.765 -1.209 19.650 1.00 96.94 196 LEU A N 1
ATOM 1554 C CA . LEU A 1 196 ? -19.523 -0.438 19.623 1.00 96.94 196 LEU A CA 1
ATOM 1555 C C . LEU A 1 196 ? -18.947 -0.466 18.203 1.00 96.94 196 LEU A C 1
ATOM 1557 O O . LEU A 1 196 ? -18.554 -1.522 17.714 1.00 96.94 196 LEU A O 1
ATOM 1561 N N . ILE A 1 197 ? -18.857 0.678 17.530 1.00 96.94 197 ILE A N 1
ATOM 1562 C CA . ILE A 1 197 ? -18.244 0.746 16.197 1.00 96.94 197 ILE A CA 1
ATOM 1563 C C . ILE A 1 197 ? -16.741 0.952 16.375 1.00 96.94 197 ILE A C 1
ATOM 1565 O O . ILE A 1 197 ? -16.314 1.921 16.994 1.00 96.94 197 ILE A O 1
ATOM 1569 N N . SER A 1 198 ? -15.943 0.024 15.842 1.00 92.88 198 SER A N 1
ATOM 1570 C CA . SER A 1 198 ? -14.480 0.034 15.973 1.00 92.88 198 SER A CA 1
ATOM 1571 C C . SER A 1 198 ? -13.772 0.462 14.681 1.00 92.88 198 SER A C 1
ATOM 1573 O O . SER A 1 198 ? -12.557 0.614 14.667 1.00 92.88 198 SER A O 1
ATOM 1575 N N . SER A 1 199 ? -14.485 0.647 13.572 1.00 90.88 199 SER A N 1
ATOM 1576 C CA . SER A 1 199 ? -13.865 0.973 12.284 1.00 90.88 199 SER A CA 1
ATOM 1577 C C . SER A 1 199 ? -13.453 2.441 12.203 1.00 90.88 199 SER A C 1
ATOM 1579 O O . SER A 1 199 ? -14.317 3.291 12.056 1.00 90.88 199 SER A O 1
ATOM 1581 N N . GLN A 1 200 ? -12.153 2.746 12.194 1.00 87.50 200 GLN A N 1
ATOM 1582 C CA . GLN A 1 200 ? -11.684 4.130 12.034 1.00 87.50 200 GLN A CA 1
ATOM 1583 C C . GLN A 1 200 ? -12.055 4.732 10.665 1.00 87.50 200 GLN A C 1
ATOM 1585 O O . GLN A 1 200 ? -12.497 5.871 10.584 1.00 87.50 200 GLN A O 1
ATOM 1590 N N . ALA A 1 201 ? -11.878 3.978 9.575 1.00 88.75 201 ALA A N 1
ATOM 1591 C CA . ALA A 1 201 ? -12.031 4.506 8.214 1.00 88.75 201 ALA A CA 1
ATOM 1592 C C . ALA A 1 201 ? -13.493 4.643 7.757 1.00 88.75 201 ALA A C 1
ATOM 1594 O O . ALA A 1 201 ? -13.775 5.423 6.853 1.00 88.75 201 ALA A O 1
ATOM 1595 N N . TYR A 1 202 ? -14.407 3.875 8.357 1.00 93.69 202 TYR A N 1
ATOM 1596 C CA . TYR A 1 202 ? -15.807 3.784 7.920 1.00 93.69 202 TYR A CA 1
ATOM 1597 C C . TYR A 1 202 ? -16.802 4.079 9.049 1.00 93.69 202 TYR A C 1
ATOM 1599 O O . TYR A 1 202 ? -17.972 3.728 8.932 1.00 93.69 202 TYR A O 1
ATOM 1607 N N . GLU A 1 203 ? -16.354 4.666 10.164 1.00 95.12 203 GLU A N 1
ATOM 1608 C CA . GLU A 1 203 ? -17.186 4.808 11.364 1.00 95.12 203 GLU A CA 1
ATOM 1609 C C . GLU A 1 203 ? -18.491 5.555 11.101 1.00 95.12 203 GLU A C 1
ATOM 1611 O O . GLU A 1 203 ? -19.549 5.134 11.559 1.00 95.12 203 GLU A O 1
ATOM 1616 N N . GLU A 1 204 ? -18.412 6.658 10.356 1.00 95.06 204 GLU A N 1
ATOM 1617 C CA . GLU A 1 204 ? -19.554 7.523 10.082 1.00 95.06 204 GLU A CA 1
ATOM 1618 C C . GLU A 1 204 ? -20.599 6.835 9.202 1.00 95.06 204 GLU A C 1
ATOM 1620 O O . GLU A 1 204 ? -21.771 6.815 9.569 1.00 95.06 204 GLU A O 1
ATOM 1625 N N . GLU A 1 205 ? -20.168 6.192 8.111 1.00 95.50 205 GLU A N 1
ATOM 1626 C CA . GLU A 1 205 ? -21.036 5.386 7.238 1.00 95.50 205 GLU A CA 1
ATOM 1627 C C . GLU A 1 205 ? -21.757 4.298 8.045 1.00 95.50 205 GLU A C 1
ATOM 1629 O O . GLU A 1 205 ? -22.972 4.138 7.940 1.00 95.50 205 GLU A O 1
ATOM 1634 N N . ILE A 1 206 ? -21.012 3.575 8.888 1.00 95.62 206 ILE A N 1
ATOM 1635 C CA . ILE A 1 206 ? -21.565 2.506 9.724 1.00 95.62 206 ILE A CA 1
ATOM 1636 C C . ILE A 1 206 ? -22.547 3.082 10.746 1.00 95.62 206 ILE A C 1
ATOM 1638 O O . ILE A 1 206 ? -23.623 2.525 10.942 1.00 95.62 206 ILE A O 1
ATOM 1642 N N . TYR A 1 207 ? -22.204 4.193 11.398 1.00 96.69 207 TYR A N 1
ATOM 1643 C CA . TYR A 1 207 ? -23.074 4.828 12.381 1.00 96.69 207 TYR A CA 1
ATOM 1644 C C . TYR A 1 207 ? -24.405 5.243 11.752 1.00 96.69 207 TYR A C 1
ATOM 1646 O O . TYR A 1 207 ? -25.459 4.920 12.292 1.00 96.69 207 TYR A O 1
ATOM 1654 N N . GLU A 1 208 ? -24.366 5.902 10.593 1.00 95.88 208 GLU A N 1
ATOM 1655 C CA . GLU A 1 208 ? -25.566 6.326 9.870 1.00 95.88 208 GLU A CA 1
ATOM 1656 C C . GLU A 1 208 ? -26.435 5.161 9.390 1.00 95.88 208 GLU A C 1
ATOM 1658 O O . GLU A 1 208 ? -27.661 5.285 9.373 1.00 95.88 208 GLU A O 1
ATOM 1663 N N . ASP A 1 209 ? -25.825 4.048 8.982 1.00 95.38 209 ASP A N 1
ATOM 1664 C CA . ASP A 1 209 ? -26.537 2.822 8.616 1.00 95.38 209 ASP A CA 1
ATOM 1665 C C . ASP A 1 209 ? -27.233 2.209 9.841 1.00 95.38 209 ASP A C 1
ATOM 1667 O O . ASP A 1 209 ? -28.439 1.951 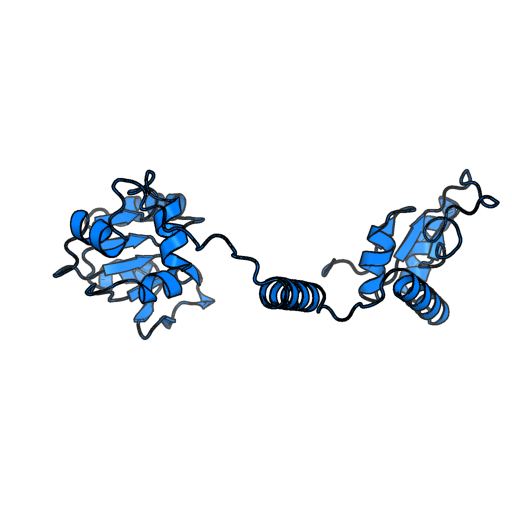9.824 1.00 95.38 209 ASP A O 1
ATOM 1671 N N . LEU A 1 210 ? -26.504 2.067 10.951 1.00 95.50 210 LEU A N 1
ATOM 1672 C CA . LEU A 1 210 ? -27.015 1.422 12.158 1.00 95.50 210 LEU A CA 1
ATOM 1673 C C . LEU A 1 210 ? -28.142 2.215 12.828 1.00 95.50 210 LEU A C 1
ATOM 1675 O O . LEU A 1 210 ? -29.127 1.609 13.239 1.00 95.50 210 LEU A O 1
ATOM 1679 N N . ILE A 1 211 ? -28.057 3.548 12.916 1.00 95.75 211 ILE A N 1
ATOM 1680 C CA . ILE A 1 211 ? -29.108 4.354 13.575 1.00 95.75 211 ILE A CA 1
ATOM 1681 C C . ILE A 1 211 ? -30.440 4.342 12.812 1.00 95.75 211 ILE A C 1
ATOM 1683 O O . ILE A 1 211 ? -31.493 4.594 13.400 1.00 95.75 211 ILE A O 1
ATOM 1687 N N . LYS A 1 212 ? -30.414 4.079 11.498 1.00 94.81 212 LYS A N 1
ATOM 1688 C CA . LYS A 1 212 ? -31.632 3.976 10.677 1.00 94.81 212 LYS A CA 1
ATOM 1689 C C . LYS A 1 212 ? -32.375 2.674 10.956 1.00 94.81 212 LYS A C 1
ATOM 1691 O O . LYS A 1 212 ? -33.606 2.664 10.945 1.00 94.81 212 LYS A O 1
ATOM 1696 N N . GLU A 1 213 ? -31.625 1.602 11.192 1.00 94.44 213 GLU A N 1
ATOM 1697 C CA . GLU A 1 213 ? -32.139 0.239 11.328 1.00 94.44 213 GLU A CA 1
ATOM 1698 C C . GLU A 1 213 ? -32.423 -0.147 12.790 1.00 94.44 213 GLU A C 1
ATOM 1700 O O . GLU A 1 213 ? -33.465 -0.732 13.079 1.00 94.44 213 GLU A O 1
ATOM 1705 N N . PHE A 1 214 ? -31.554 0.239 13.728 1.00 93.56 214 PHE A N 1
ATOM 1706 C CA . PHE A 1 214 ? -31.609 -0.169 15.134 1.00 93.56 214 PHE A CA 1
ATOM 1707 C C . PHE A 1 214 ? -31.907 1.023 16.050 1.00 93.56 214 PHE A C 1
ATOM 1709 O O . PHE A 1 214 ? -31.004 1.670 16.576 1.00 93.56 214 PHE A O 1
ATOM 1716 N N . LYS A 1 215 ? -33.196 1.315 16.256 1.00 88.12 215 LYS A N 1
ATOM 1717 C CA . LYS A 1 215 ? -33.642 2.472 17.058 1.00 88.12 215 LYS A CA 1
ATOM 1718 C C . LYS A 1 215 ? -33.571 2.249 18.568 1.00 88.12 215 LYS A C 1
ATOM 1720 O O . LYS A 1 215 ? -33.373 3.208 19.308 1.00 88.12 215 LYS A O 1
ATOM 1725 N N . ASP A 1 216 ? -33.723 1.001 19.002 1.00 88.62 216 ASP A N 1
ATOM 1726 C CA . ASP A 1 216 ? -33.788 0.636 20.422 1.00 88.62 216 ASP A CA 1
ATOM 1727 C C . ASP A 1 216 ? -32.423 0.218 20.994 1.00 88.62 216 ASP A C 1
ATOM 1729 O O . ASP A 1 216 ? -32.291 0.005 22.198 1.00 88.62 216 ASP A O 1
ATOM 1733 N N . LEU A 1 217 ? -31.395 0.113 20.143 1.00 92.50 217 LEU A N 1
ATOM 1734 C CA . LEU A 1 217 ? -30.037 -0.234 20.553 1.00 92.50 217 LEU A CA 1
ATOM 1735 C C . LEU A 1 217 ? -29.184 1.012 20.736 1.00 92.50 217 LEU A C 1
ATOM 1737 O O . LEU A 1 217 ? -29.192 1.939 19.925 1.00 92.50 217 LEU A O 1
ATOM 1741 N N . LYS A 1 218 ? -28.358 0.999 21.780 1.00 94.81 218 LYS A N 1
ATOM 1742 C CA . LYS A 1 218 ? -27.359 2.042 21.970 1.00 94.81 218 LYS A CA 1
ATOM 1743 C C . LYS A 1 218 ? -26.210 1.826 20.990 1.00 94.81 218 LYS A C 1
ATOM 1745 O O . LYS A 1 218 ? -25.491 0.835 21.072 1.00 94.81 218 LYS A O 1
ATOM 1750 N N . ILE A 1 219 ? -26.002 2.780 20.090 1.00 96.19 219 ILE A N 1
ATOM 1751 C CA . ILE A 1 219 ? -24.900 2.747 19.123 1.00 96.19 219 ILE A CA 1
ATOM 1752 C C . ILE A 1 219 ? -23.831 3.741 19.568 1.00 96.19 219 ILE A C 1
ATOM 1754 O O . ILE A 1 219 ? -24.106 4.931 19.727 1.00 96.19 219 ILE A O 1
ATOM 1758 N N . TYR A 1 220 ? -22.610 3.251 19.767 1.00 96.38 220 TYR A N 1
ATOM 1759 C CA . TYR A 1 220 ? -21.479 4.044 20.229 1.00 96.38 220 TYR A CA 1
ATOM 1760 C C . TYR A 1 220 ? -20.334 4.025 19.203 1.00 96.38 220 TYR A C 1
ATOM 1762 O O . TYR A 1 220 ? -19.612 3.027 19.106 1.00 96.38 220 TYR A O 1
ATOM 1770 N N . PRO A 1 221 ? -20.154 5.110 18.429 1.00 96.44 221 PRO A N 1
ATOM 1771 C CA . PRO A 1 221 ? -19.002 5.278 17.553 1.00 96.44 221 PRO A CA 1
ATOM 1772 C C . PRO A 1 221 ? -17.770 5.700 18.366 1.00 96.44 221 PRO A C 1
ATOM 1774 O O . PRO A 1 221 ? -17.735 6.793 18.935 1.00 96.44 221 PRO A O 1
ATOM 1777 N N . LEU A 1 222 ? -16.760 4.831 18.446 1.00 95.62 222 LEU A N 1
ATOM 1778 C CA . LEU A 1 222 ? -15.575 5.024 19.282 1.00 95.62 222 LEU A CA 1
ATOM 1779 C C . LEU A 1 222 ? -14.854 6.356 19.021 1.00 95.62 222 LEU A C 1
ATOM 1781 O O . LEU A 1 222 ? -14.485 7.035 19.977 1.00 95.62 222 LEU A O 1
ATOM 1785 N N . TYR A 1 223 ? -14.653 6.748 17.769 1.00 94.81 223 TYR A N 1
ATOM 1786 C CA . TYR A 1 223 ? -13.891 7.942 17.411 1.00 94.81 223 TYR A CA 1
ATOM 1787 C C . TYR A 1 223 ? -14.761 9.197 17.373 1.00 94.81 223 TYR A C 1
ATOM 1789 O O . TYR A 1 223 ? -14.416 10.202 17.995 1.00 94.81 223 TYR A O 1
ATOM 1797 N N . LYS A 1 224 ? -15.936 9.140 16.743 1.00 93.88 224 LYS A N 1
ATOM 1798 C CA . LYS A 1 224 ? -16.888 10.255 16.654 1.00 93.88 224 LYS A CA 1
ATOM 1799 C C . LYS A 1 224 ? -17.371 10.700 18.033 1.00 93.88 224 LYS A C 1
ATOM 1801 O O . LYS A 1 224 ? -17.507 11.898 18.262 1.00 93.88 224 LYS A O 1
ATOM 1806 N N . SER A 1 225 ? -17.562 9.776 18.979 1.00 93.94 225 SER A N 1
ATOM 1807 C CA . SER A 1 225 ? -17.892 10.126 20.369 1.00 93.94 225 SER A CA 1
ATOM 1808 C C . SER A 1 225 ? -16.699 10.649 21.180 1.00 93.94 225 SER A C 1
ATOM 1810 O O . SER A 1 225 ? -16.906 11.190 22.263 1.00 93.94 225 SER A O 1
ATOM 1812 N N . ASN A 1 226 ? -15.464 10.521 20.681 1.00 93.19 226 ASN A N 1
ATOM 1813 C CA . ASN A 1 226 ? -14.237 10.910 21.384 1.00 93.19 226 ASN A CA 1
ATOM 1814 C C . ASN A 1 226 ? -13.281 11.720 20.493 1.00 93.19 226 ASN A C 1
ATOM 1816 O O . ASN A 1 226 ? -12.069 11.531 20.568 1.00 93.19 226 ASN A O 1
ATOM 1820 N N . GLN A 1 227 ? -13.801 12.648 19.679 1.00 91.56 227 GLN A N 1
ATOM 1821 C CA . GLN A 1 227 ? -12.999 13.425 18.717 1.00 91.56 227 GLN A CA 1
ATOM 1822 C C . GLN A 1 227 ? -11.769 14.101 19.343 1.00 91.56 227 GLN A C 1
ATOM 1824 O O . GLN A 1 227 ? -10.695 14.114 18.751 1.00 91.56 227 GLN A O 1
ATOM 1829 N N . SER A 1 228 ? -11.883 14.618 20.572 1.00 90.81 228 SER A N 1
ATOM 1830 C CA . SER A 1 228 ? -10.759 15.256 21.278 1.00 90.81 228 SER A CA 1
ATOM 1831 C C . SER A 1 228 ? -9.622 14.298 21.656 1.00 90.81 228 SER A C 1
ATOM 1833 O O . SER A 1 228 ? -8.555 14.771 22.038 1.00 90.81 228 SER A O 1
ATOM 1835 N N . PHE A 1 229 ? -9.852 12.985 21.573 1.00 92.19 229 PHE A N 1
ATOM 1836 C CA . PHE A 1 229 ? -8.905 11.927 21.925 1.00 92.19 229 PHE A CA 1
ATOM 1837 C C . PHE A 1 229 ? -8.703 10.899 20.802 1.00 92.19 229 PHE A C 1
ATOM 1839 O O . PHE A 1 229 ? -8.183 9.810 21.047 1.00 92.19 229 PHE A O 1
ATOM 1846 N N . GLU A 1 230 ? -9.124 11.206 19.571 1.00 91.75 230 GLU A N 1
ATOM 1847 C CA . GLU A 1 230 ? -9.070 10.274 18.438 1.00 91.75 230 GLU A CA 1
ATOM 1848 C C . GLU A 1 230 ? -7.655 9.707 18.234 1.00 91.75 230 GLU A C 1
ATOM 1850 O O . GLU A 1 230 ? -7.452 8.494 18.108 1.00 91.75 230 GLU A O 1
ATOM 1855 N N . LYS A 1 231 ? -6.657 10.595 18.266 1.00 90.06 231 LYS A N 1
ATOM 1856 C CA . LYS A 1 231 ? -5.249 10.246 18.078 1.00 90.06 231 LYS A CA 1
ATOM 1857 C C . LYS A 1 231 ? -4.731 9.363 19.210 1.00 90.06 231 LYS A C 1
ATOM 1859 O O . LYS A 1 231 ? -3.979 8.424 18.956 1.00 90.06 231 LYS A O 1
ATOM 1864 N N . GLU A 1 232 ? -5.109 9.656 20.446 1.00 91.69 232 GLU A N 1
ATOM 1865 C CA . GLU A 1 232 ? -4.676 8.930 21.637 1.00 91.69 232 GLU A CA 1
ATOM 1866 C C . GLU A 1 232 ? -5.270 7.521 21.660 1.00 91.69 232 GLU A C 1
ATOM 1868 O O . GLU A 1 232 ? -4.528 6.562 21.873 1.00 91.69 232 GLU A O 1
ATOM 1873 N N . ILE A 1 233 ? -6.561 7.389 21.331 1.00 92.56 233 ILE A N 1
ATOM 1874 C CA . ILE A 1 233 ? -7.245 6.100 21.160 1.00 92.56 233 ILE A CA 1
ATOM 1875 C C . ILE A 1 233 ? -6.525 5.265 20.101 1.00 92.56 233 ILE A C 1
ATOM 1877 O O . ILE A 1 233 ? -6.176 4.110 20.345 1.00 92.56 233 ILE A O 1
ATOM 1881 N N . PHE A 1 234 ? -6.247 5.852 18.932 1.00 92.06 234 PHE A N 1
ATOM 1882 C CA . PHE A 1 234 ? -5.524 5.155 17.872 1.00 92.06 234 PHE A CA 1
ATOM 1883 C C . PHE A 1 234 ? -4.130 4.713 18.338 1.00 92.06 234 PHE A C 1
ATOM 1885 O O . PHE A 1 234 ? -3.758 3.551 18.189 1.00 92.06 234 PHE A O 1
ATOM 1892 N N . LEU A 1 235 ? -3.352 5.609 18.946 1.00 89.75 235 LEU A N 1
ATOM 1893 C CA . LEU A 1 235 ? -2.007 5.280 19.419 1.00 89.75 235 LEU A CA 1
ATOM 1894 C C . LEU A 1 235 ? -2.004 4.188 20.492 1.00 89.75 235 LEU A C 1
ATOM 1896 O O . LEU A 1 235 ? -1.090 3.366 20.481 1.00 89.75 235 LEU A O 1
ATOM 1900 N N . GLU A 1 236 ? -2.997 4.161 21.384 1.00 90.44 236 GLU A N 1
ATOM 1901 C CA . GLU A 1 236 ? -3.144 3.123 22.408 1.00 90.44 236 GLU A CA 1
ATOM 1902 C C . GLU A 1 236 ? -3.457 1.757 21.786 1.00 90.44 236 GLU A C 1
ATOM 1904 O O . GLU A 1 236 ? -2.799 0.771 22.126 1.00 90.44 236 GLU A O 1
ATOM 1909 N N . ILE A 1 237 ? -4.372 1.694 20.814 1.00 91.56 237 ILE A N 1
ATOM 1910 C CA . ILE A 1 237 ? -4.721 0.447 20.109 1.00 91.56 237 ILE A CA 1
ATOM 1911 C C . ILE A 1 237 ? -3.515 -0.118 19.329 1.00 91.56 237 ILE A C 1
ATOM 1913 O O . ILE A 1 237 ? -3.342 -1.334 19.240 1.00 91.56 237 ILE A O 1
ATOM 1917 N N . TYR A 1 238 ? -2.637 0.744 18.806 1.00 89.75 238 TYR A N 1
ATOM 1918 C CA . TYR A 1 238 ? -1.411 0.359 18.086 1.00 89.75 238 TYR A CA 1
ATOM 1919 C C . TYR A 1 238 ? -0.130 0.456 18.940 1.00 89.75 238 TYR A C 1
ATOM 1921 O O . TYR A 1 238 ? 0.979 0.584 18.402 1.00 89.75 238 TYR A O 1
ATOM 1929 N N . SER A 1 239 ? -0.262 0.443 20.268 1.00 83.00 239 SER A N 1
ATOM 1930 C CA . SER A 1 239 ? 0.868 0.331 21.203 1.00 83.00 239 SER A CA 1
ATOM 1931 C C . SER A 1 239 ? 1.149 -1.108 21.588 1.00 83.00 239 SER A C 1
ATOM 1933 O O . SER A 1 239 ? 2.349 -1.438 21.633 1.00 83.00 239 SER A O 1
#

Sequence (239 aa):
MNRADLYICDHMSTLYEFASTGRPVVVLNAPWYRRKVEHGLRFWEFANVGINCDEPNQFISSIEKALEDPLEQKELRKKAVQGVYKYTDGRASERASKALVKFVEANKVHLPSRRQTQVKGYSGINTLLKKQIDTSNSKIIIYGAGDHTTRLLNKLESINVIAVVDKDPSKVGTYINEIPVHSKNMINQLGADVILISSQAYEEEIYEDLIKEFKDLKIYPLYKSNQSFEKEIFLEIYS

InterPro domains:
  IPR007554 CDP-glycerol glycerophosphotransferase [PF04464] (3-100)
  IPR029063 S-adenosyl-L-methionine-dependent methyltransferase superfamily [SSF53335] (132-199)
  IPR043148 CDP-glycerol glycerophosphotransferase, C-terminal domain [G3DSA:3.40.50.12580] (1-87)
  IPR054601 C2185-like, N-terminal [PF22674] (137-212)

Radius of gyration: 28.01 Å; chains: 1; bounding box: 60×34×71 Å

pLDDT: mean 91.74, std 8.64, range [48.19, 98.56]